Protein AF-A0A8H6X4S4-F1 (afdb_monomer_lite)

Foldseek 3Di:
DDDDDDDDPPPPAQAPDPLLVLLCLLVPDCVVDPQKDKDADPPADDPDDWFCQVAADPVPGGQFFFDPVDWAFADLQLVQPQQDCNSQSNLLNVLCCVVQNGDTDTHRPRYTHIDGSVLLNVLCVVLVQQSVLQNVDRHGNPDRDSSNHGHPSRNNSVVVVVSVVVVVVCCCVVCVPQCVVPVNDADPVNVVVVCVVVVHDPPPPDDPPPDPPPPCVPVCVCVVCVVVVHHHTDDPDPVLVPPRPSDDDSPSDDPVPDPDPDPDD

Structure (mmCIF, N/CA/C/O backbone):
data_AF-A0A8H6X4S4-F1
#
_entry.id   AF-A0A8H6X4S4-F1
#
loop_
_atom_site.group_PDB
_atom_site.id
_atom_site.type_symbol
_atom_site.label_atom_id
_atom_site.label_alt_id
_atom_site.label_comp_id
_atom_site.label_asym_id
_atom_site.label_entity_id
_atom_site.label_seq_id
_atom_site.pdbx_PDB_ins_code
_atom_site.Cartn_x
_atom_site.Cartn_y
_atom_site.Cartn_z
_atom_site.occupancy
_atom_site.B_iso_or_equiv
_atom_site.auth_seq_id
_atom_site.auth_comp_id
_atom_site.auth_asym_id
_atom_site.auth_atom_id
_atom_site.pdbx_PDB_model_num
ATOM 1 N N . MET A 1 1 ? 1.029 -42.474 -34.798 1.00 35.72 1 MET A N 1
ATOM 2 C CA . MET A 1 1 ? 0.433 -41.458 -33.904 1.00 35.72 1 MET A CA 1
ATOM 3 C C . MET A 1 1 ? 1.461 -41.081 -32.849 1.00 35.72 1 MET A C 1
ATOM 5 O O . MET A 1 1 ? 1.792 -41.920 -32.026 1.00 35.72 1 MET A O 1
ATOM 9 N N . ARG A 1 2 ? 2.028 -39.873 -32.919 1.00 27.31 2 ARG A N 1
ATOM 10 C CA . ARG A 1 2 ? 2.803 -39.266 -31.824 1.00 27.31 2 ARG A CA 1
ATOM 11 C C . ARG A 1 2 ? 1.944 -38.136 -31.252 1.00 27.31 2 ARG A C 1
ATOM 13 O O . ARG A 1 2 ? 1.386 -37.398 -32.064 1.00 27.31 2 ARG A O 1
ATOM 20 N N . PRO A 1 3 ? 1.797 -37.997 -29.928 1.00 39.97 3 PRO A N 1
ATOM 21 C CA . PRO A 1 3 ? 1.013 -36.909 -29.377 1.00 39.97 3 PRO A CA 1
ATOM 22 C C . PRO A 1 3 ? 1.807 -35.601 -29.477 1.00 39.97 3 PRO A C 1
ATOM 24 O O . PRO A 1 3 ? 2.971 -35.515 -29.089 1.00 39.97 3 PRO A O 1
ATOM 27 N N . THR A 1 4 ? 1.156 -34.595 -30.045 1.00 38.81 4 THR A N 1
ATOM 28 C CA . THR A 1 4 ? 1.588 -33.203 -30.136 1.00 38.81 4 THR A CA 1
ATOM 29 C C . THR A 1 4 ? 1.387 -32.516 -28.786 1.00 38.81 4 THR A C 1
ATOM 31 O O . THR A 1 4 ? 0.259 -32.196 -28.420 1.00 38.81 4 THR A O 1
ATOM 34 N N . GLY A 1 5 ? 2.467 -32.282 -28.041 1.00 37.12 5 GLY A N 1
ATOM 35 C CA . GLY A 1 5 ? 2.458 -31.353 -26.910 1.00 37.12 5 GLY A CA 1
ATOM 36 C C . GLY A 1 5 ? 2.635 -29.924 -27.417 1.00 37.12 5 GLY A C 1
ATOM 37 O O . GLY A 1 5 ? 3.732 -29.559 -27.834 1.00 37.12 5 GLY A O 1
ATOM 38 N N . SER A 1 6 ? 1.569 -29.119 -27.418 1.00 37.91 6 SER A N 1
ATOM 39 C CA . SER A 1 6 ? 1.646 -27.700 -27.774 1.00 37.91 6 SER A CA 1
ATOM 40 C C . SER A 1 6 ? 1.909 -26.831 -26.541 1.00 37.91 6 SER A C 1
ATOM 42 O O . SER A 1 6 ? 1.028 -26.629 -25.710 1.00 37.91 6 SER A O 1
ATOM 44 N N . GLY A 1 7 ? 3.125 -26.289 -26.475 1.00 40.88 7 GLY A N 1
ATOM 45 C CA . GLY A 1 7 ? 3.372 -24.878 -26.174 1.00 40.88 7 GLY A CA 1
ATOM 46 C C . GLY A 1 7 ? 2.978 -24.344 -24.797 1.00 40.88 7 GLY A C 1
ATOM 47 O O . GLY A 1 7 ? 2.089 -23.506 -24.701 1.00 40.88 7 GLY A O 1
ATOM 48 N N . ARG A 1 8 ? 3.742 -24.684 -23.754 1.00 38.00 8 ARG A N 1
ATOM 49 C CA . ARG A 1 8 ? 4.071 -23.674 -22.734 1.00 38.00 8 ARG A CA 1
ATOM 50 C C . ARG A 1 8 ? 5.304 -22.927 -23.235 1.00 38.00 8 ARG A C 1
ATOM 52 O O . ARG A 1 8 ? 6.330 -23.556 -23.477 1.00 38.00 8 ARG A O 1
ATOM 59 N N . SER A 1 9 ? 5.185 -21.619 -23.461 1.00 39.31 9 SER A N 1
ATOM 60 C CA . SER A 1 9 ? 6.312 -20.770 -23.856 1.00 39.31 9 SER A CA 1
ATOM 61 C C . SER A 1 9 ? 7.393 -20.840 -22.776 1.00 39.31 9 SER A C 1
ATOM 63 O O . SER A 1 9 ? 7.219 -20.321 -21.680 1.00 39.31 9 SER A O 1
ATOM 65 N N . SER A 1 10 ? 8.491 -21.529 -23.073 1.00 40.88 10 SER A N 1
ATOM 66 C CA . SER A 1 10 ? 9.674 -21.660 -22.221 1.00 40.88 10 SER A CA 1
ATOM 67 C C . SER A 1 10 ? 10.730 -20.607 -22.568 1.00 40.88 10 SER A C 1
ATOM 69 O O . SER A 1 10 ? 11.926 -20.898 -22.574 1.00 40.88 10 SER A O 1
ATOM 71 N N . GLN A 1 11 ? 10.312 -19.389 -22.920 1.00 42.97 11 GLN A N 1
ATOM 72 C CA . GLN A 1 11 ? 11.246 -18.274 -23.045 1.00 42.97 11 GLN A CA 1
ATOM 73 C C . GLN A 1 11 ? 11.520 -17.703 -21.654 1.00 42.97 11 GLN A C 1
ATOM 75 O O . GLN A 1 11 ? 10.809 -16.825 -21.176 1.00 42.97 11 GLN A O 1
ATOM 80 N N . VAL A 1 12 ? 12.569 -18.210 -21.005 1.00 45.22 12 VAL A N 1
ATOM 81 C CA . VAL A 1 12 ? 13.184 -17.521 -19.868 1.00 45.22 12 VAL A CA 1
ATOM 82 C C . VAL A 1 12 ? 13.957 -16.338 -20.447 1.00 45.22 12 VAL A C 1
ATOM 84 O O . VAL A 1 12 ? 15.060 -16.493 -20.971 1.00 45.22 12 VAL A O 1
ATOM 87 N N . LEU A 1 13 ? 13.336 -15.160 -20.443 1.00 54.38 13 LEU A N 1
ATOM 88 C CA . LEU A 1 13 ? 14.020 -13.919 -20.790 1.00 54.38 13 LEU A CA 1
ATOM 89 C C . LEU A 1 13 ? 15.037 -13.605 -19.687 1.00 54.38 13 LEU A C 1
ATOM 91 O O . LEU A 1 13 ? 14.733 -13.722 -18.504 1.00 54.38 13 LEU A O 1
ATOM 95 N N . ILE A 1 14 ? 16.249 -13.195 -20.066 1.00 57.06 14 ILE A N 1
ATOM 96 C CA . ILE A 1 14 ? 17.178 -12.588 -19.108 1.00 57.06 14 ILE A CA 1
ATOM 97 C C . ILE A 1 14 ? 16.553 -11.259 -18.681 1.00 57.06 14 ILE A C 1
ATOM 99 O O . ILE A 1 14 ? 16.451 -10.331 -19.489 1.00 57.06 14 ILE A O 1
ATOM 103 N N . VAL A 1 15 ? 16.118 -11.199 -17.427 1.00 60.16 15 VAL A N 1
ATOM 104 C CA . VAL A 1 15 ? 15.499 -10.030 -16.806 1.00 60.16 15 VAL A CA 1
ATOM 105 C C . VAL A 1 15 ? 16.570 -9.274 -16.023 1.00 60.16 15 VAL A C 1
ATOM 107 O O . VAL A 1 15 ?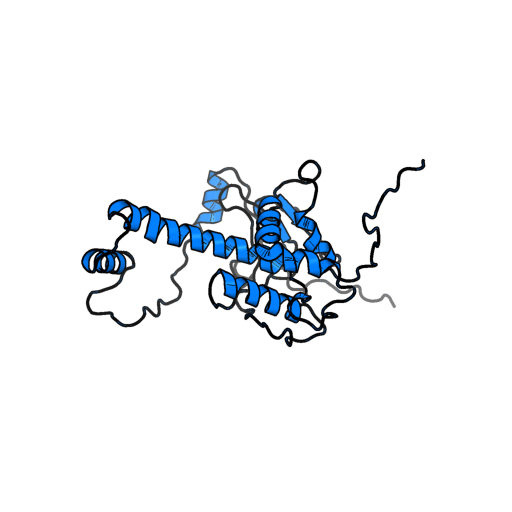 17.165 -9.822 -15.100 1.00 60.16 15 VAL A O 1
ATOM 110 N N . LEU A 1 16 ? 16.812 -8.011 -16.381 1.00 64.81 16 LEU A N 1
ATOM 111 C CA . LEU A 1 16 ? 17.738 -7.106 -15.677 1.00 64.81 16 LEU A CA 1
ATOM 112 C C . LEU A 1 16 ? 16.976 -6.034 -14.878 1.00 64.81 16 LEU A C 1
ATOM 114 O O . LEU A 1 16 ? 17.464 -4.927 -14.663 1.00 64.81 16 LEU A O 1
ATOM 118 N N . LEU A 1 17 ? 15.739 -6.345 -14.487 1.00 73.00 17 LEU A N 1
ATOM 119 C CA . LEU A 1 17 ? 14.793 -5.415 -13.889 1.00 73.00 17 LEU A CA 1
ATOM 120 C C . LEU A 1 17 ? 14.191 -6.001 -12.609 1.00 73.00 17 LEU A C 1
ATOM 122 O O . LEU A 1 17 ? 13.499 -7.016 -12.666 1.00 73.00 17 LEU A O 1
ATOM 126 N N . SER A 1 18 ? 14.380 -5.316 -11.477 1.00 82.38 18 SER A N 1
ATOM 127 C CA . SER A 1 18 ? 13.790 -5.738 -10.198 1.00 82.38 18 SER A CA 1
ATOM 128 C C . SER A 1 18 ? 12.263 -5.845 -10.273 1.00 82.38 18 SER A C 1
ATOM 130 O O . SER A 1 18 ? 11.725 -6.863 -9.864 1.00 82.38 18 SER A O 1
ATOM 132 N N . HIS A 1 19 ? 11.566 -4.899 -10.920 1.00 86.62 19 HIS A N 1
ATOM 133 C CA . HIS A 1 19 ? 10.100 -4.932 -11.085 1.00 86.62 19 HIS A CA 1
ATOM 134 C C . HIS A 1 19 ? 9.583 -6.224 -11.711 1.00 86.62 19 HIS A C 1
ATOM 136 O O . HIS A 1 19 ? 8.554 -6.747 -11.292 1.00 86.62 19 HIS A O 1
ATOM 142 N N . ALA A 1 20 ? 10.307 -6.763 -12.691 1.00 87.75 20 ALA A N 1
ATOM 143 C CA . ALA A 1 2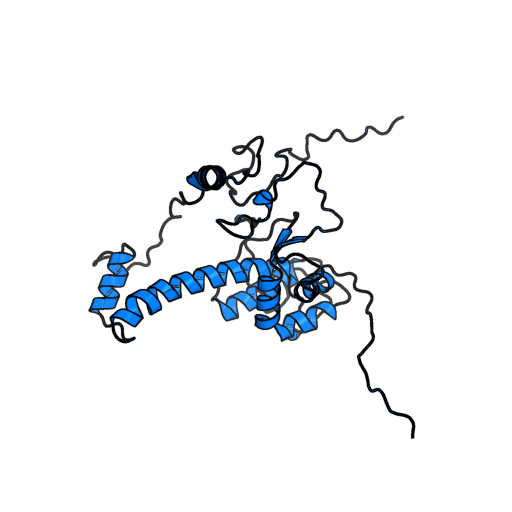0 ? 9.945 -8.008 -13.346 1.00 87.75 20 ALA A CA 1
ATOM 144 C C . ALA A 1 20 ? 10.086 -9.206 -12.394 1.00 87.75 20 ALA A C 1
ATOM 146 O O . ALA A 1 20 ? 9.182 -10.035 -12.357 1.00 87.75 20 ALA A O 1
ATOM 147 N N . VAL A 1 21 ? 11.128 -9.258 -11.557 1.00 89.25 21 VAL A N 1
ATOM 148 C CA . VAL A 1 21 ? 11.272 -10.286 -10.507 1.00 89.25 21 VAL A CA 1
ATOM 149 C C . VAL A 1 21 ? 10.228 -10.097 -9.402 1.00 89.25 21 VAL A C 1
ATOM 151 O O . VAL A 1 21 ? 9.517 -11.034 -9.049 1.00 89.25 21 VAL A O 1
ATOM 154 N N . GLU A 1 22 ? 10.083 -8.875 -8.894 1.00 91.62 22 GLU A N 1
ATOM 155 C CA . GLU A 1 22 ? 9.141 -8.523 -7.830 1.00 91.62 22 GLU A CA 1
ATOM 156 C C . GLU A 1 22 ? 7.691 -8.828 -8.232 1.00 91.62 22 GLU A C 1
ATOM 158 O O . GLU A 1 22 ? 6.921 -9.322 -7.412 1.00 91.62 22 GLU A O 1
ATOM 163 N N . SER A 1 23 ? 7.324 -8.615 -9.503 1.00 92.88 23 SER A N 1
ATOM 164 C CA . SER A 1 23 ? 5.985 -8.929 -10.031 1.00 92.88 23 SER A CA 1
ATOM 165 C C . SER A 1 23 ? 5.627 -10.415 -9.965 1.00 92.88 23 SER A C 1
ATOM 167 O O . SER A 1 23 ? 4.451 -10.757 -10.078 1.00 92.88 23 SER A O 1
ATOM 169 N N . GLN A 1 24 ? 6.618 -11.295 -9.776 1.00 92.81 24 GLN A N 1
ATOM 170 C CA . GLN A 1 24 ? 6.421 -12.739 -9.635 1.00 92.81 24 GLN A CA 1
ATOM 171 C C . GLN A 1 24 ? 6.310 -13.199 -8.179 1.00 92.81 24 GLN A C 1
ATOM 173 O O . GLN A 1 24 ? 5.887 -14.328 -7.943 1.00 92.81 24 GLN A O 1
ATOM 178 N N . LEU A 1 25 ? 6.607 -12.336 -7.199 1.00 93.38 25 LEU A N 1
ATOM 179 C CA . LEU A 1 25 ? 6.407 -12.643 -5.778 1.00 93.38 25 LEU A CA 1
ATOM 180 C C . LEU A 1 25 ? 4.977 -13.118 -5.435 1.00 93.38 25 LEU A C 1
ATOM 182 O O . LEU A 1 25 ? 4.865 -14.068 -4.665 1.00 93.38 25 LEU A O 1
ATOM 186 N N . PRO A 1 26 ? 3.885 -12.567 -6.016 1.00 94.00 26 PRO A N 1
ATOM 187 C CA . PRO A 1 26 ? 2.523 -13.060 -5.772 1.00 94.00 26 PRO A CA 1
ATOM 188 C C . PRO A 1 26 ? 2.254 -14.504 -6.236 1.00 94.00 26 PRO A C 1
ATOM 190 O O . PRO A 1 26 ? 1.178 -15.036 -5.962 1.00 94.00 26 PRO A O 1
ATOM 193 N N . HIS A 1 27 ? 3.173 -15.104 -7.000 1.00 92.75 27 HIS A N 1
ATOM 194 C CA . HIS A 1 27 ? 3.070 -16.467 -7.531 1.00 92.75 27 HIS A CA 1
ATOM 195 C C . HIS A 1 27 ? 3.931 -17.474 -6.759 1.00 92.75 27 HIS A C 1
ATOM 197 O O . HIS A 1 27 ? 4.012 -18.633 -7.166 1.00 92.75 27 HIS A O 1
ATOM 203 N N . LEU A 1 28 ? 4.605 -17.041 -5.687 1.00 92.88 28 LEU A N 1
ATOM 204 C CA . LEU A 1 28 ? 5.348 -17.951 -4.824 1.00 92.88 28 LEU A CA 1
ATOM 205 C C . LEU A 1 28 ? 4.398 -18.975 -4.200 1.00 92.88 28 LEU A C 1
ATOM 207 O O . LEU A 1 28 ? 3.275 -18.650 -3.821 1.00 92.88 28 LEU A O 1
ATOM 211 N N . ASP A 1 29 ? 4.871 -20.216 -4.118 1.00 92.56 29 ASP A N 1
ATOM 212 C CA . ASP A 1 29 ? 4.102 -21.322 -3.566 1.00 92.56 29 ASP A CA 1
ATOM 213 C C . ASP A 1 29 ? 3.859 -21.092 -2.061 1.00 92.56 29 ASP A C 1
ATOM 215 O O . ASP A 1 29 ? 4.836 -21.015 -1.302 1.00 92.56 29 ASP A O 1
ATOM 219 N N . PRO A 1 30 ? 2.594 -20.982 -1.609 1.00 88.94 30 PRO A N 1
ATOM 220 C CA . PRO A 1 30 ? 2.277 -20.783 -0.197 1.00 88.94 30 PRO A CA 1
ATOM 221 C C . PRO A 1 30 ? 2.676 -21.979 0.682 1.00 88.94 30 PRO A C 1
ATOM 223 O O . PRO A 1 30 ? 2.798 -21.824 1.894 1.00 88.94 30 PRO A O 1
ATOM 226 N N . GLU A 1 31 ? 2.921 -23.166 0.112 1.00 92.06 31 GLU A N 1
ATOM 227 C CA . GLU A 1 31 ? 3.473 -24.304 0.864 1.00 92.06 31 GLU A CA 1
ATOM 228 C C . GLU A 1 31 ? 4.981 -24.149 1.134 1.00 92.06 31 GLU A C 1
ATOM 230 O O . GLU A 1 31 ? 5.518 -24.760 2.060 1.00 92.06 31 GLU A O 1
ATOM 235 N N . MET A 1 32 ? 5.675 -23.319 0.348 1.00 91.94 32 MET A N 1
ATOM 236 C CA . MET A 1 32 ? 7.123 -23.105 0.438 1.00 91.94 32 MET A CA 1
ATOM 237 C C . MET A 1 32 ? 7.492 -21.817 1.181 1.00 91.94 32 MET A C 1
ATOM 239 O O . MET A 1 32 ? 8.586 -21.716 1.741 1.00 91.94 32 MET A O 1
ATOM 243 N N . VAL A 1 33 ? 6.605 -20.822 1.172 1.00 92.56 33 VAL A N 1
ATOM 244 C CA . VAL A 1 33 ? 6.879 -19.481 1.689 1.00 92.56 33 VAL A CA 1
ATOM 245 C C . VAL A 1 33 ? 5.772 -19.043 2.645 1.00 92.56 33 VAL A C 1
ATOM 247 O O . VAL A 1 33 ? 4.593 -19.206 2.366 1.00 92.56 33 VAL A O 1
ATOM 250 N N . SER A 1 34 ? 6.165 -18.455 3.777 1.00 93.12 34 SER A N 1
ATOM 251 C CA . SER A 1 34 ? 5.241 -17.864 4.756 1.00 93.12 34 SER A CA 1
ATOM 252 C C . SER A 1 34 ? 4.363 -16.773 4.131 1.00 93.12 34 SER A C 1
ATOM 254 O O . SER A 1 34 ? 4.847 -15.979 3.327 1.00 93.12 34 SER A O 1
ATOM 256 N N . ASP A 1 35 ? 3.113 -16.650 4.592 1.00 93.50 35 ASP A N 1
ATOM 257 C CA . ASP A 1 35 ? 2.187 -15.583 4.180 1.00 93.50 35 ASP A CA 1
ATOM 258 C C . ASP A 1 35 ? 2.775 -14.181 4.348 1.00 93.50 35 ASP A C 1
ATOM 260 O O . ASP A 1 35 ? 2.502 -13.290 3.550 1.00 93.50 35 ASP A O 1
ATOM 264 N N . ASN A 1 36 ? 3.574 -13.973 5.395 1.00 93.56 36 ASN A N 1
ATOM 265 C CA . ASN A 1 36 ? 4.306 -12.734 5.620 1.00 93.56 36 ASN A CA 1
ATOM 266 C C . ASN A 1 36 ? 5.779 -12.957 5.297 1.00 93.56 36 ASN A C 1
ATOM 268 O O . ASN A 1 36 ? 6.416 -13.834 5.890 1.00 93.56 36 ASN A O 1
ATOM 272 N N . ILE A 1 37 ? 6.315 -12.144 4.392 1.00 93.25 37 ILE A N 1
ATOM 273 C CA . ILE A 1 37 ? 7.696 -12.237 3.924 1.00 93.25 37 ILE A CA 1
ATOM 274 C C . ILE A 1 37 ? 8.444 -10.932 4.159 1.00 93.25 37 ILE A C 1
ATOM 276 O O . ILE A 1 37 ? 7.858 -9.846 4.205 1.00 93.25 37 ILE A O 1
ATOM 280 N N . VAL A 1 38 ? 9.765 -11.052 4.258 1.00 92.00 38 VAL A N 1
ATOM 281 C CA . VAL A 1 38 ? 10.676 -9.913 4.199 1.00 92.00 38 VAL A CA 1
ATOM 282 C C . VAL A 1 38 ? 11.463 -10.016 2.901 1.00 92.00 38 VAL A C 1
ATOM 284 O O . VAL A 1 38 ? 12.219 -10.966 2.711 1.00 92.00 38 VAL A O 1
ATOM 287 N N . ALA A 1 39 ? 11.261 -9.058 2.001 1.00 89.62 39 ALA A N 1
ATOM 288 C CA . ALA A 1 39 ? 11.981 -8.973 0.737 1.00 89.62 39 ALA A CA 1
ATOM 289 C C . ALA A 1 39 ? 13.102 -7.934 0.842 1.00 89.62 39 ALA A C 1
ATOM 291 O O . ALA A 1 39 ? 12.882 -6.819 1.328 1.00 89.62 39 ALA A O 1
ATOM 292 N N . LEU A 1 40 ? 14.296 -8.322 0.394 1.00 89.50 40 LEU A N 1
ATOM 293 C CA . LEU A 1 40 ? 15.482 -7.479 0.368 1.00 89.50 40 LEU A CA 1
ATOM 294 C C . LEU A 1 40 ? 16.032 -7.396 -1.054 1.00 89.50 40 LEU A C 1
ATOM 296 O O . LEU A 1 40 ? 16.109 -8.411 -1.745 1.00 89.50 40 LEU A O 1
ATOM 300 N N . ASN A 1 41 ? 16.435 -6.194 -1.452 1.00 85.12 41 ASN A N 1
ATOM 301 C CA . ASN A 1 41 ? 17.242 -5.982 -2.652 1.00 85.12 41 ASN A CA 1
ATOM 302 C C . ASN A 1 41 ? 18.729 -6.270 -2.369 1.00 85.12 41 ASN A C 1
ATOM 304 O O . ASN A 1 41 ? 19.130 -6.479 -1.224 1.00 85.12 41 ASN A O 1
ATOM 308 N N . ASP A 1 42 ? 19.549 -6.289 -3.418 1.00 82.69 42 ASP A N 1
ATOM 309 C CA . ASP A 1 42 ? 20.981 -6.618 -3.386 1.00 82.69 42 ASP A CA 1
ATOM 310 C C . ASP A 1 42 ? 21.841 -5.636 -2.572 1.00 82.69 42 ASP A C 1
ATOM 312 O O . ASP A 1 42 ? 22.920 -5.997 -2.103 1.00 82.69 42 ASP A O 1
ATOM 316 N N . ASP A 1 43 ? 21.348 -4.417 -2.361 1.00 82.31 43 ASP A N 1
ATOM 317 C CA . ASP A 1 43 ? 21.982 -3.364 -1.568 1.00 82.31 43 ASP A CA 1
ATOM 318 C C . ASP A 1 43 ? 21.442 -3.258 -0.129 1.00 82.31 43 ASP A C 1
ATOM 320 O O . ASP A 1 43 ? 21.770 -2.315 0.598 1.00 82.31 43 ASP A O 1
ATOM 324 N N . GLN A 1 44 ? 20.622 -4.220 0.308 1.00 84.00 44 GLN A N 1
ATOM 325 C CA . GLN A 1 44 ? 19.968 -4.203 1.615 1.00 84.00 44 GLN A CA 1
ATOM 326 C C . GLN A 1 44 ? 20.528 -5.279 2.543 1.00 84.00 44 GLN A C 1
ATOM 328 O O . GLN A 1 44 ? 20.569 -6.463 2.220 1.00 84.00 44 GLN A O 1
ATOM 333 N N . PHE A 1 45 ? 20.896 -4.864 3.757 1.00 80.69 45 PHE A N 1
ATOM 334 C CA . PHE A 1 45 ? 21.511 -5.736 4.754 1.00 80.69 45 PHE A CA 1
ATOM 335 C C . PHE A 1 45 ? 20.798 -5.614 6.102 1.00 80.69 45 PHE A C 1
ATOM 337 O O . PHE A 1 45 ? 20.463 -4.518 6.550 1.00 80.69 45 PHE A O 1
ATOM 344 N N . MET A 1 46 ? 20.608 -6.746 6.780 1.00 80.94 46 MET A N 1
ATOM 345 C CA . MET A 1 46 ? 20.169 -6.789 8.177 1.00 80.94 46 MET A CA 1
ATOM 346 C C . MET A 1 46 ? 21.395 -6.973 9.066 1.00 80.94 46 MET A C 1
ATOM 348 O O . MET A 1 46 ? 21.912 -8.078 9.199 1.00 80.94 46 MET A O 1
ATOM 352 N N . LEU A 1 47 ? 21.886 -5.876 9.641 1.00 79.12 47 LEU A N 1
ATOM 353 C CA . LEU A 1 47 ? 23.106 -5.883 10.459 1.00 79.12 47 LEU A CA 1
ATOM 354 C C . LEU A 1 47 ? 22.833 -6.049 11.958 1.00 79.12 47 LEU A C 1
ATOM 356 O O . LEU A 1 47 ? 23.749 -6.336 12.724 1.00 79.12 47 LEU A O 1
ATOM 360 N N . LEU A 1 48 ? 21.583 -5.854 12.380 1.00 77.00 48 LEU A N 1
ATOM 361 C CA . LEU A 1 48 ? 21.167 -5.883 13.777 1.00 77.00 48 LEU A CA 1
ATOM 362 C C . LEU A 1 48 ? 20.069 -6.927 13.995 1.00 77.00 48 LEU A C 1
ATOM 364 O O . LEU A 1 48 ? 19.286 -7.190 13.077 1.00 77.00 48 LEU A O 1
ATOM 368 N N . PRO A 1 49 ? 19.979 -7.509 15.205 1.00 78.44 49 PRO A N 1
ATOM 369 C CA . PRO A 1 49 ? 18.868 -8.378 15.557 1.00 78.44 49 PRO A CA 1
ATOM 370 C C . PRO A 1 49 ? 17.566 -7.570 15.551 1.00 78.44 49 PRO A C 1
ATOM 372 O O . PRO A 1 49 ? 17.379 -6.656 16.354 1.00 78.44 49 PRO A O 1
ATOM 375 N N . LEU A 1 50 ? 16.666 -7.913 14.633 1.00 82.25 50 LEU A N 1
ATOM 376 C CA . LEU A 1 50 ? 15.358 -7.283 14.486 1.00 82.25 50 LEU A CA 1
ATOM 377 C C . LEU A 1 50 ? 14.261 -8.235 14.974 1.00 82.25 50 LEU A C 1
ATOM 379 O O . LEU A 1 50 ? 14.234 -9.388 14.536 1.00 82.25 50 LEU A O 1
ATOM 383 N N . PRO A 1 51 ? 13.333 -7.791 15.844 1.00 86.31 51 PRO A N 1
ATOM 384 C CA . PRO A 1 51 ? 12.176 -8.605 16.191 1.00 86.31 51 PRO A CA 1
ATOM 385 C C . PRO A 1 51 ? 11.226 -8.721 14.984 1.00 86.31 51 PRO A C 1
ATOM 387 O O . PRO A 1 51 ? 11.147 -7.786 14.182 1.00 86.31 51 PRO A O 1
ATOM 390 N N . PRO A 1 52 ? 10.429 -9.801 14.861 1.00 87.00 52 PRO A N 1
ATOM 391 C CA . PRO A 1 52 ? 9.438 -9.936 13.786 1.00 87.00 52 PRO A CA 1
ATOM 392 C C . PRO A 1 52 ? 8.452 -8.760 13.695 1.00 87.00 52 PRO A C 1
ATOM 394 O O . PRO A 1 52 ? 8.043 -8.379 12.599 1.00 87.00 52 PRO A O 1
ATOM 397 N N . SER A 1 53 ? 8.141 -8.128 14.833 1.00 86.56 53 SER A N 1
ATOM 398 C CA . SER A 1 53 ? 7.307 -6.920 14.942 1.00 86.56 53 SER A CA 1
ATOM 399 C C . SER A 1 53 ? 7.841 -5.712 14.170 1.00 86.56 53 SER A C 1
ATOM 401 O O . SER A 1 53 ? 7.073 -4.805 13.861 1.00 86.56 53 SER A O 1
ATOM 403 N N . ALA A 1 54 ? 9.130 -5.702 13.812 1.00 84.12 54 ALA A N 1
ATOM 404 C CA . ALA A 1 54 ? 9.703 -4.696 12.925 1.00 84.12 54 ALA A CA 1
ATOM 405 C C . ALA A 1 54 ? 9.163 -4.811 11.488 1.00 84.12 54 ALA A C 1
ATOM 407 O O . ALA A 1 54 ? 9.279 -3.863 10.713 1.00 84.12 54 ALA A O 1
ATOM 408 N N . PHE A 1 55 ? 8.584 -5.950 11.110 1.00 87.38 55 PHE A N 1
ATOM 409 C CA . PHE A 1 55 ? 8.077 -6.207 9.762 1.00 87.38 55 PHE A CA 1
ATOM 410 C C . PHE A 1 55 ? 6.579 -6.501 9.761 1.00 87.38 55 PHE A C 1
ATOM 412 O O . PHE A 1 55 ? 5.852 -5.988 8.915 1.00 87.38 55 PHE A O 1
ATOM 419 N N . HIS A 1 56 ? 6.098 -7.287 10.719 1.00 89.62 56 HIS A N 1
ATOM 420 C CA . HIS A 1 56 ? 4.694 -7.654 10.814 1.00 89.62 56 HIS A CA 1
ATOM 421 C C . HIS A 1 56 ? 4.266 -7.808 12.270 1.00 89.62 56 HIS A C 1
ATOM 423 O O . HIS A 1 56 ? 4.967 -8.402 13.088 1.00 89.62 56 HIS A O 1
ATOM 429 N N . THR A 1 57 ? 3.071 -7.323 12.589 1.00 87.25 57 THR A N 1
ATOM 430 C CA . THR A 1 57 ? 2.485 -7.412 13.926 1.00 87.25 57 THR A CA 1
ATOM 431 C C . THR A 1 57 ? 1.103 -8.045 13.832 1.00 87.25 57 THR A C 1
ATOM 433 O O . THR A 1 57 ? 0.331 -7.726 12.934 1.00 87.25 57 THR A O 1
ATOM 436 N N . THR A 1 58 ? 0.744 -8.914 14.774 1.00 85.56 58 THR A N 1
ATOM 437 C CA . THR A 1 58 ? -0.603 -9.510 14.796 1.00 85.56 58 THR A CA 1
ATOM 438 C C . THR A 1 58 ? -1.694 -8.466 15.057 1.00 85.56 58 THR A C 1
ATOM 440 O O . THR A 1 58 ? -2.823 -8.634 14.616 1.00 85.56 58 THR A O 1
ATOM 443 N N . LEU A 1 59 ? -1.357 -7.372 15.753 1.00 85.50 59 LEU A N 1
ATOM 444 C CA . LEU A 1 59 ? -2.304 -6.307 16.097 1.00 85.50 59 LEU A CA 1
ATOM 445 C C . LEU A 1 59 ? -2.586 -5.340 14.939 1.00 85.50 59 LEU A C 1
ATOM 447 O O . LEU A 1 59 ? -3.712 -4.867 14.807 1.00 85.50 59 LEU A O 1
ATOM 451 N N . TYR A 1 60 ? -1.574 -5.024 14.125 1.00 84.81 60 TYR A N 1
ATOM 452 C CA . TYR A 1 60 ? -1.653 -3.955 13.119 1.00 84.81 60 TYR A CA 1
ATOM 453 C C . TYR A 1 60 ? -1.330 -4.417 11.691 1.00 84.81 60 TYR A C 1
ATOM 455 O O . TYR A 1 60 ? -1.489 -3.646 10.748 1.00 84.81 60 TYR A O 1
ATOM 463 N N . GLY A 1 61 ? -0.897 -5.664 11.513 1.00 88.62 61 GLY A N 1
ATOM 464 C CA . GLY A 1 61 ? -0.493 -6.221 10.227 1.00 88.62 61 GLY A CA 1
ATOM 465 C C . GLY A 1 61 ? 0.917 -5.800 9.810 1.00 88.62 61 GLY A C 1
ATOM 466 O O . GLY A 1 61 ? 1.821 -5.661 10.641 1.00 88.62 61 GLY A O 1
ATOM 467 N N . GLN A 1 62 ? 1.102 -5.633 8.500 1.00 90.00 62 GLN A N 1
ATOM 468 C CA . GLN A 1 62 ? 2.374 -5.274 7.869 1.00 90.00 62 GLN A CA 1
ATOM 469 C C . GLN A 1 62 ? 2.847 -3.872 8.275 1.00 90.00 62 GLN A C 1
ATOM 471 O O . GLN A 1 62 ? 2.071 -2.916 8.298 1.00 90.00 62 GLN A O 1
ATOM 476 N N . VAL A 1 63 ? 4.149 -3.736 8.520 1.00 87.00 63 VAL A N 1
ATOM 477 C CA . VAL A 1 63 ? 4.793 -2.449 8.789 1.00 87.00 63 VAL A CA 1
ATOM 478 C C . VAL A 1 63 ? 5.221 -1.813 7.471 1.00 87.00 63 VAL A C 1
ATOM 480 O O . VAL A 1 63 ? 6.174 -2.252 6.824 1.00 87.00 63 VAL A O 1
ATOM 483 N N . PHE A 1 64 ? 4.532 -0.743 7.084 1.00 88.06 64 PHE A N 1
ATOM 484 C CA . PHE A 1 64 ? 4.916 0.065 5.929 1.00 88.06 64 PHE A CA 1
ATOM 485 C C . PHE A 1 64 ? 6.010 1.061 6.303 1.00 88.06 64 PHE A C 1
ATOM 487 O O . PHE A 1 64 ? 6.039 1.559 7.424 1.00 88.06 64 PHE A O 1
ATOM 494 N N . ARG A 1 65 ? 6.896 1.356 5.346 1.00 84.75 65 ARG A N 1
ATOM 495 C CA . ARG A 1 65 ? 7.985 2.337 5.466 1.00 84.75 65 ARG A CA 1
ATOM 496 C C . ARG A 1 65 ? 7.920 3.298 4.296 1.00 84.75 65 ARG A C 1
ATOM 498 O O . ARG A 1 65 ? 8.290 2.942 3.173 1.00 84.75 65 ARG A O 1
ATOM 505 N N . VAL A 1 66 ? 7.368 4.480 4.541 1.00 84.56 66 VAL A N 1
ATOM 506 C CA . VAL A 1 66 ? 7.059 5.44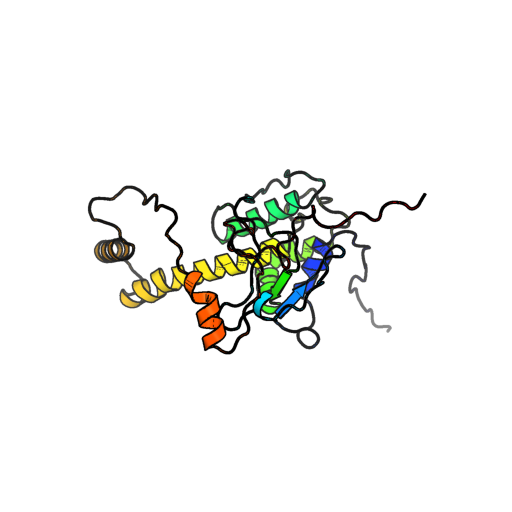5 3.483 1.00 84.56 66 VAL A CA 1
ATOM 507 C C . VAL A 1 66 ? 7.603 6.820 3.833 1.00 84.56 66 VAL A C 1
ATOM 509 O O . VAL A 1 66 ? 7.675 7.194 4.999 1.00 84.56 66 VAL A O 1
ATOM 512 N N . ASP A 1 67 ? 7.954 7.583 2.809 1.00 83.69 67 ASP A N 1
ATOM 513 C CA . ASP A 1 67 ? 8.397 8.963 2.932 1.00 83.69 67 ASP A CA 1
ATOM 514 C C . ASP A 1 67 ? 7.212 9.8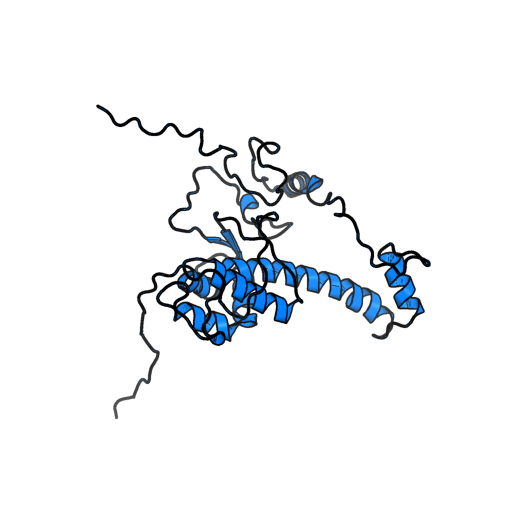99 2.637 1.00 83.69 67 ASP A C 1
ATOM 516 O O . ASP A 1 67 ? 6.790 10.018 1.482 1.00 83.69 67 ASP A O 1
ATOM 520 N N . PRO A 1 68 ? 6.628 10.563 3.650 1.00 78.50 68 PRO A N 1
ATOM 521 C CA . PRO A 1 68 ? 5.517 11.482 3.434 1.00 78.50 68 PRO A CA 1
ATOM 522 C C . PRO A 1 68 ? 5.958 12.837 2.856 1.00 78.50 68 PRO A C 1
ATOM 524 O O . PRO A 1 68 ? 5.093 13.606 2.432 1.00 78.50 68 PRO A O 1
ATOM 527 N N . GLY A 1 69 ? 7.260 13.147 2.844 1.00 80.62 69 GLY A N 1
ATOM 528 C CA . GLY A 1 69 ? 7.823 14.322 2.177 1.00 80.62 69 GLY A CA 1
ATOM 529 C C . GLY A 1 69 ? 7.949 14.135 0.663 1.00 80.62 69 GLY A C 1
ATOM 530 O O . GLY A 1 69 ? 7.860 15.110 -0.085 1.00 80.62 69 GLY A O 1
ATOM 531 N N . LEU A 1 70 ? 8.071 12.886 0.202 1.00 85.50 70 LEU A N 1
ATOM 532 C CA . LEU A 1 70 ? 8.189 12.535 -1.211 1.00 85.50 70 LEU A CA 1
ATOM 533 C C . LEU A 1 70 ? 6.901 11.891 -1.738 1.00 85.50 70 LEU A C 1
ATOM 535 O O . LEU A 1 70 ? 6.624 10.713 -1.527 1.00 85.50 70 LEU A O 1
ATOM 539 N N . LEU A 1 71 ? 6.092 12.678 -2.448 1.00 91.50 71 LEU A N 1
ATOM 540 C CA . LEU A 1 71 ? 4.775 12.254 -2.923 1.00 91.50 71 LEU A CA 1
ATOM 541 C C . LEU A 1 71 ? 4.773 11.914 -4.419 1.00 91.50 71 LEU A C 1
ATOM 543 O O . LEU A 1 71 ? 5.038 12.769 -5.262 1.00 91.50 71 LEU A O 1
ATOM 547 N N . VAL A 1 72 ? 4.351 10.695 -4.744 1.00 93.25 72 VAL A N 1
ATOM 548 C CA . VAL A 1 72 ? 4.176 10.184 -6.108 1.00 93.25 72 VAL A CA 1
ATOM 549 C C . VAL A 1 72 ? 2.763 10.502 -6.605 1.00 93.25 72 VAL A C 1
ATOM 551 O O . VAL A 1 72 ? 1.771 10.143 -5.966 1.00 93.25 72 VAL A O 1
ATOM 554 N N . GLY A 1 73 ? 2.660 11.194 -7.741 1.00 93.88 73 GLY A N 1
ATOM 555 C CA . GLY A 1 73 ? 1.401 11.413 -8.460 1.00 93.88 73 GLY A CA 1
ATOM 556 C C . GLY A 1 73 ? 1.197 10.387 -9.573 1.00 93.88 73 GLY A C 1
ATOM 557 O O . GLY A 1 73 ? 2.164 9.816 -10.061 1.00 93.88 73 GLY A O 1
ATOM 558 N N . GLY A 1 74 ? -0.055 10.167 -9.981 1.00 94.00 74 GLY A N 1
ATOM 559 C CA . GLY A 1 74 ? -0.348 9.317 -11.135 1.00 94.00 74 GLY A CA 1
ATOM 560 C C . GLY A 1 74 ? 0.110 9.963 -12.442 1.00 94.00 74 GLY A C 1
ATOM 561 O O . GLY A 1 74 ? -0.221 11.122 -12.689 1.00 94.00 74 GLY A O 1
ATOM 562 N N . ASP A 1 75 ? 0.833 9.208 -13.264 1.00 91.50 75 ASP A N 1
ATOM 563 C CA . ASP A 1 75 ? 1.289 9.600 -14.599 1.00 91.50 75 ASP A CA 1
ATOM 564 C C . ASP A 1 75 ? 0.853 8.547 -15.637 1.00 91.50 75 ASP A C 1
ATOM 566 O O . ASP A 1 75 ? 1.538 7.536 -15.806 1.00 91.50 75 ASP A O 1
ATOM 570 N N . PRO A 1 76 ? -0.263 8.769 -16.358 1.00 89.88 76 PRO A N 1
ATOM 571 C CA . PRO A 1 76 ? -0.696 7.865 -17.422 1.00 89.88 76 PRO A CA 1
ATOM 572 C C . PRO A 1 76 ? 0.203 7.922 -18.664 1.00 89.88 76 PRO A C 1
ATOM 574 O O . PRO A 1 76 ? 0.132 7.047 -19.523 1.00 89.88 76 PRO A O 1
ATOM 577 N N . SER A 1 77 ? 1.025 8.966 -18.803 1.00 84.56 77 SER A N 1
ATOM 578 C CA . SER A 1 77 ? 1.844 9.167 -19.997 1.00 84.56 77 SER A CA 1
ATOM 579 C C . SER A 1 77 ? 3.131 8.344 -19.979 1.00 84.56 77 SER A C 1
ATOM 581 O O . SER A 1 77 ? 3.728 8.142 -21.037 1.00 84.56 77 SER A O 1
ATOM 583 N N . GLY A 1 78 ? 3.555 7.865 -18.803 1.00 73.50 78 GLY A N 1
ATOM 584 C CA . GLY A 1 78 ? 4.830 7.168 -18.618 1.00 73.50 78 GLY A CA 1
ATOM 585 C C . GLY A 1 78 ? 6.038 8.042 -18.968 1.00 73.50 78 GLY A C 1
ATOM 586 O O . GLY A 1 78 ? 7.081 7.526 -19.368 1.00 73.50 78 GLY A O 1
ATOM 587 N N . ARG A 1 79 ? 5.896 9.370 -18.871 1.00 73.06 79 ARG A N 1
ATOM 588 C CA . ARG A 1 79 ? 6.940 10.344 -19.235 1.00 73.06 79 ARG A CA 1
ATOM 589 C C . ARG A 1 79 ? 7.761 10.811 -18.042 1.00 73.06 79 ARG A C 1
ATOM 591 O O . ARG A 1 79 ? 8.732 11.538 -18.255 1.00 73.06 79 ARG A O 1
ATOM 598 N N . ALA A 1 80 ? 7.403 10.407 -16.822 1.00 73.44 80 ALA A N 1
ATOM 599 C CA . ALA A 1 80 ? 8.299 10.507 -15.676 1.00 73.44 80 ALA A CA 1
ATOM 600 C C . ALA A 1 80 ? 9.683 9.936 -16.036 1.00 73.44 80 ALA A C 1
ATOM 602 O O . ALA A 1 80 ? 9.778 9.034 -16.880 1.00 73.44 80 ALA A O 1
ATOM 603 N N . ASP A 1 81 ? 10.739 10.532 -15.469 1.00 64.88 81 ASP A N 1
ATOM 604 C CA . ASP A 1 81 ? 12.102 10.367 -15.971 1.00 64.88 81 ASP A CA 1
ATOM 605 C C . ASP A 1 81 ? 12.451 8.894 -16.260 1.00 64.88 81 ASP A C 1
ATOM 607 O O . ASP A 1 81 ? 12.200 7.960 -15.498 1.00 64.88 81 ASP A O 1
ATOM 611 N N . GLY A 1 82 ? 12.895 8.667 -17.497 1.00 55.28 82 GLY A N 1
ATOM 612 C CA . GLY A 1 82 ? 12.869 7.339 -18.111 1.00 55.28 82 GLY A CA 1
ATOM 613 C C . GLY A 1 82 ? 14.027 6.426 -17.726 1.00 55.28 82 GLY A C 1
ATOM 614 O O . GLY A 1 82 ? 14.084 5.312 -18.230 1.00 55.28 82 GLY A O 1
ATOM 615 N N . GLY A 1 83 ? 14.962 6.894 -16.896 1.00 59.25 83 GLY A N 1
ATOM 616 C CA . GLY A 1 83 ? 16.149 6.126 -16.513 1.00 59.25 83 GLY A CA 1
ATOM 617 C C . GLY A 1 83 ? 15.986 5.315 -15.227 1.00 59.25 83 GLY A C 1
ATOM 618 O O . GLY A 1 83 ? 16.841 4.486 -14.929 1.00 59.25 83 GLY A O 1
ATOM 619 N N . GLY A 1 84 ? 14.922 5.559 -14.453 1.00 73.56 84 GLY A N 1
ATOM 620 C CA . GLY A 1 84 ? 14.800 5.065 -13.084 1.00 73.56 84 GLY A CA 1
ATOM 621 C C . GLY A 1 84 ? 13.424 4.512 -12.726 1.00 73.56 84 GLY A C 1
ATOM 622 O O . GLY A 1 84 ? 12.620 4.127 -13.570 1.00 73.56 84 GLY A O 1
ATOM 623 N N . GLU A 1 85 ? 13.166 4.418 -11.423 1.00 83.19 85 GLU A N 1
ATOM 624 C CA . GLU A 1 85 ? 11.922 3.887 -10.845 1.00 83.19 85 GLU A CA 1
ATOM 625 C C . GLU A 1 85 ? 10.690 4.768 -11.110 1.00 83.19 85 GLU A C 1
ATOM 627 O O . GLU A 1 85 ? 9.560 4.275 -11.119 1.00 83.19 85 GLU A O 1
ATOM 632 N N . TRP A 1 86 ? 10.895 6.062 -11.363 1.00 87.69 86 TRP A N 1
ATOM 633 C CA . TRP A 1 86 ? 9.838 7.073 -11.410 1.00 87.69 86 TRP A CA 1
ATOM 634 C C . TRP A 1 86 ? 8.750 6.805 -12.440 1.00 87.69 86 TRP A C 1
ATOM 636 O O . TRP A 1 86 ? 7.576 7.033 -12.143 1.00 87.69 86 TRP A O 1
ATOM 646 N N . ARG A 1 87 ? 9.103 6.253 -13.606 1.00 88.50 87 ARG A N 1
ATOM 647 C CA . ARG A 1 87 ? 8.109 5.843 -14.606 1.00 88.50 87 ARG A CA 1
ATOM 648 C C . ARG A 1 87 ? 7.127 4.814 -14.049 1.00 88.50 87 ARG A C 1
ATOM 650 O O . ARG A 1 87 ? 5.920 5.037 -14.099 1.00 88.50 87 ARG A O 1
ATOM 657 N N . SER A 1 88 ? 7.643 3.725 -13.481 1.00 90.56 88 SER A N 1
ATOM 658 C CA . SER A 1 88 ? 6.821 2.657 -12.894 1.00 90.56 88 SER A CA 1
ATOM 659 C C . SER A 1 88 ? 5.994 3.142 -11.696 1.00 90.56 88 SER A C 1
ATOM 661 O O . SER A 1 88 ? 4.855 2.726 -11.517 1.00 90.56 88 SER A O 1
ATOM 663 N N . LEU A 1 89 ? 6.529 4.076 -10.901 1.00 92.88 89 LEU A N 1
ATOM 664 C CA . LEU A 1 89 ? 5.822 4.677 -9.767 1.00 92.88 89 LEU A CA 1
ATOM 665 C C . LEU A 1 89 ? 4.648 5.540 -10.222 1.00 92.88 89 LEU A C 1
ATOM 667 O O . LEU A 1 89 ? 3.543 5.400 -9.698 1.00 92.88 89 LEU A O 1
ATOM 671 N N . GLY A 1 90 ? 4.880 6.414 -11.203 1.00 93.31 90 GLY A N 1
ATOM 672 C CA . GLY A 1 90 ? 3.840 7.257 -11.782 1.00 93.31 90 GLY A CA 1
ATOM 673 C C . GLY A 1 90 ? 2.734 6.422 -12.420 1.00 93.31 90 GLY A C 1
ATOM 674 O O . GLY A 1 90 ? 1.551 6.671 -12.170 1.00 93.31 90 GLY A O 1
ATOM 675 N N . TRP A 1 91 ? 3.110 5.378 -13.159 1.00 93.69 91 TRP A N 1
ATOM 676 C CA . TRP A 1 91 ? 2.157 4.449 -13.755 1.00 93.69 91 TRP A CA 1
ATOM 677 C C . TRP A 1 91 ? 1.348 3.681 -12.700 1.00 93.69 91 TRP A C 1
ATOM 679 O O . TRP A 1 91 ? 0.119 3.751 -12.700 1.00 93.69 91 TRP A O 1
ATOM 689 N N . SER A 1 92 ? 1.998 3.048 -11.717 1.00 95.38 92 SER A N 1
ATOM 690 C CA . SER A 1 92 ? 1.304 2.378 -10.606 1.00 95.38 92 SER A CA 1
ATOM 691 C C . SER A 1 92 ? 0.384 3.329 -9.830 1.00 95.38 92 SER A C 1
ATOM 693 O O . SER A 1 92 ? -0.727 2.960 -9.448 1.00 95.38 92 SER A O 1
ATOM 695 N N . ALA A 1 93 ? 0.807 4.577 -9.603 1.00 96.31 93 ALA A N 1
ATOM 696 C CA . ALA A 1 93 ? -0.023 5.587 -8.955 1.00 96.31 93 ALA A CA 1
ATOM 697 C C . ALA A 1 93 ? -1.233 5.992 -9.811 1.00 96.31 93 ALA A C 1
ATOM 699 O O . ALA A 1 93 ? -2.289 6.289 -9.249 1.00 96.31 93 ALA A O 1
ATOM 700 N N . HIS A 1 94 ? -1.106 5.990 -11.142 1.00 95.75 94 HIS A N 1
ATOM 701 C CA . HIS A 1 94 ? -2.229 6.192 -12.055 1.00 95.75 94 HIS A CA 1
ATOM 702 C C . HIS A 1 94 ? -3.236 5.039 -11.953 1.00 95.75 94 HIS A C 1
ATOM 704 O O . HIS A 1 94 ? -4.408 5.309 -11.708 1.00 95.75 94 HIS A O 1
ATOM 710 N N . LEU A 1 95 ? -2.789 3.780 -11.994 1.00 96.19 95 LEU A N 1
ATOM 711 C CA . LEU A 1 95 ? -3.673 2.613 -11.839 1.00 96.19 95 LEU A CA 1
ATOM 712 C C . LEU A 1 95 ? -4.445 2.632 -10.509 1.00 96.19 95 LEU A C 1
ATOM 714 O O . LEU A 1 95 ? -5.649 2.379 -10.460 1.00 96.19 95 LEU A O 1
ATOM 718 N N . LEU A 1 96 ? -3.773 2.999 -9.415 1.00 97.56 96 LEU A N 1
ATOM 719 C CA . LEU A 1 96 ? -4.430 3.175 -8.119 1.00 97.56 96 LEU A CA 1
ATOM 720 C C . LEU A 1 96 ? -5.423 4.347 -8.114 1.00 97.56 96 LEU A C 1
ATOM 722 O O . LEU A 1 96 ? -6.411 4.298 -7.383 1.00 97.56 96 LEU A O 1
ATOM 726 N N . ASN A 1 97 ? -5.174 5.408 -8.887 1.00 96.75 97 ASN A N 1
ATOM 727 C CA . ASN A 1 97 ? -6.108 6.528 -9.014 1.00 96.75 97 ASN A CA 1
ATOM 728 C C . ASN A 1 97 ? -7.379 6.129 -9.759 1.00 96.75 97 ASN A C 1
ATOM 730 O O . ASN A 1 97 ? -8.458 6.509 -9.310 1.00 96.75 97 ASN A O 1
ATOM 734 N N . GLU A 1 98 ? -7.259 5.343 -10.829 1.00 95.69 98 GLU A N 1
ATOM 735 C CA . GLU A 1 98 ? -8.417 4.838 -11.578 1.00 95.69 98 GLU A CA 1
ATOM 736 C C . GLU A 1 98 ? -9.347 4.016 -10.675 1.00 95.69 98 GLU A C 1
ATOM 738 O O . GLU A 1 98 ? -10.567 4.127 -10.768 1.00 95.69 98 GLU A O 1
ATOM 743 N N . ARG A 1 99 ? -8.782 3.238 -9.740 1.00 95.31 99 ARG A N 1
ATOM 744 C CA . ARG A 1 99 ? -9.569 2.409 -8.815 1.00 95.31 99 ARG A CA 1
ATOM 745 C C . ARG A 1 99 ? -10.084 3.153 -7.581 1.00 95.31 99 ARG A C 1
ATOM 747 O O . ARG A 1 99 ? -11.229 2.961 -7.185 1.00 95.31 99 ARG A O 1
ATOM 754 N N . PHE A 1 100 ? -9.236 3.944 -6.924 1.00 95.88 100 PHE A N 1
ATOM 755 C CA . PHE A 1 100 ? -9.513 4.478 -5.580 1.00 95.88 100 PHE A CA 1
ATOM 756 C C . PHE A 1 100 ? -9.724 5.996 -5.532 1.00 95.88 100 PHE A C 1
ATOM 758 O O . PHE A 1 100 ? -9.959 6.553 -4.452 1.00 95.88 100 PHE A O 1
ATOM 765 N N . GLY A 1 101 ? -9.650 6.663 -6.682 1.00 94.88 101 GLY A N 1
ATOM 766 C CA . GLY A 1 101 ? -9.721 8.112 -6.816 1.00 94.88 101 GLY A CA 1
ATOM 767 C C . GLY A 1 101 ? -8.348 8.785 -6.800 1.00 94.88 101 GLY A C 1
ATOM 768 O O . GLY A 1 101 ? -7.364 8.273 -6.256 1.00 94.88 101 GLY A O 1
ATOM 769 N N . THR A 1 102 ? -8.287 9.968 -7.414 1.00 95.12 102 THR A N 1
ATOM 770 C CA . THR A 1 102 ? -7.051 10.726 -7.623 1.00 95.12 102 THR A CA 1
ATOM 771 C C . THR A 1 102 ? -6.440 11.220 -6.319 1.00 95.12 102 THR A C 1
ATOM 773 O O . THR A 1 102 ? -7.043 12.006 -5.587 1.00 95.12 102 THR A O 1
ATOM 776 N N . ARG A 1 103 ? -5.190 10.828 -6.063 1.00 92.69 103 ARG A N 1
ATOM 777 C CA . ARG A 1 103 ? -4.376 11.367 -4.970 1.00 92.69 103 ARG A CA 1
ATOM 778 C C . ARG A 1 103 ? -2.893 11.142 -5.213 1.00 92.69 103 ARG A C 1
ATOM 780 O O . ARG A 1 103 ? -2.496 10.265 -5.976 1.00 92.69 103 ARG A O 1
ATOM 787 N N . LYS A 1 104 ? -2.073 11.925 -4.514 1.00 93.81 104 LYS A N 1
ATOM 788 C CA . LYS A 1 104 ? -0.649 11.620 -4.385 1.00 93.81 104 LYS A CA 1
ATOM 789 C C . LYS A 1 104 ? -0.428 10.644 -3.233 1.00 93.81 104 LYS A C 1
ATOM 791 O O . LYS A 1 104 ? -1.152 10.688 -2.232 1.00 93.81 104 LYS A O 1
ATOM 796 N N . ARG A 1 105 ? 0.557 9.766 -3.385 1.00 93.81 105 ARG A N 1
ATOM 797 C CA . ARG A 1 105 ? 0.865 8.693 -2.437 1.00 93.81 105 ARG A CA 1
ATOM 798 C C . ARG A 1 105 ? 2.327 8.781 -1.996 1.00 93.81 105 ARG A C 1
ATOM 800 O O . ARG A 1 105 ? 3.175 9.029 -2.848 1.00 93.81 105 ARG A O 1
ATOM 807 N N . PRO A 1 106 ? 2.624 8.624 -0.696 1.00 93.00 106 PRO A N 1
ATOM 808 C CA . PRO A 1 106 ? 3.996 8.597 -0.196 1.00 93.00 106 PRO A CA 1
ATOM 809 C C . PRO A 1 106 ? 4.873 7.574 -0.920 1.00 93.00 106 PRO A C 1
ATOM 811 O O . PRO A 1 106 ? 4.427 6.461 -1.210 1.00 93.00 106 PRO A O 1
ATOM 814 N N . TYR A 1 107 ? 6.114 7.951 -1.201 1.00 91.25 107 TYR A N 1
ATOM 815 C CA . TYR A 1 107 ? 7.121 7.065 -1.770 1.00 91.25 107 TYR A CA 1
ATOM 816 C C . TYR A 1 107 ? 7.489 5.948 -0.784 1.00 91.25 107 TYR A C 1
ATOM 818 O O . TYR A 1 107 ? 7.512 6.164 0.426 1.00 91.25 107 TYR A O 1
ATOM 826 N N . MET A 1 108 ? 7.796 4.754 -1.291 1.00 88.88 108 MET A N 1
ATOM 827 C CA . MET A 1 108 ? 8.236 3.621 -0.473 1.00 88.88 108 MET A CA 1
ATOM 828 C C . MET A 1 108 ? 9.741 3.731 -0.216 1.00 88.88 108 MET A C 1
ATOM 830 O O . MET A 1 108 ? 10.541 3.492 -1.112 1.00 88.88 108 MET A O 1
ATOM 834 N N . GLN A 1 109 ? 10.159 4.035 1.011 1.00 86.62 109 GLN A N 1
ATOM 835 C CA . GLN A 1 109 ? 11.572 4.289 1.340 1.00 86.62 109 GLN A CA 1
ATOM 836 C C . GLN A 1 109 ? 12.477 3.093 1.043 1.00 86.62 109 GLN A C 1
ATOM 838 O O . GLN A 1 109 ? 12.171 2.024 1.530 1.00 86.62 109 GLN A O 1
ATOM 843 N N . HIS A 1 110 ? 13.583 3.232 0.317 1.00 85.00 110 HIS A N 1
ATOM 844 C CA . HIS A 1 110 ? 14.407 2.094 -0.133 1.00 85.00 110 HIS A CA 1
ATOM 845 C C . HIS A 1 110 ? 15.071 1.296 1.016 1.00 85.00 110 HIS A C 1
ATOM 847 O O . HIS A 1 110 ? 16.192 1.582 1.418 1.00 85.00 110 HIS A O 1
ATOM 853 N N . ASN A 1 111 ? 14.359 0.310 1.569 1.00 84.94 111 ASN A N 1
ATOM 854 C CA . ASN A 1 111 ? 14.756 -0.542 2.698 1.00 84.94 111 ASN A CA 1
ATOM 855 C C . ASN A 1 111 ? 14.115 -1.938 2.608 1.00 84.94 111 ASN A C 1
ATOM 857 O O . ASN A 1 111 ? 13.310 -2.190 1.709 1.00 84.94 111 ASN A O 1
ATOM 861 N N . ALA A 1 112 ? 14.455 -2.823 3.554 1.00 86.88 112 ALA A N 1
ATOM 862 C CA . ALA A 1 112 ? 13.852 -4.148 3.666 1.00 86.88 112 ALA A CA 1
ATOM 863 C C . ALA A 1 112 ? 12.321 -4.050 3.794 1.00 86.88 112 ALA A C 1
ATOM 865 O O . ALA A 1 112 ? 11.784 -3.332 4.649 1.00 86.88 112 ALA A O 1
ATOM 866 N N . ARG A 1 113 ? 11.617 -4.782 2.929 1.00 88.56 113 ARG A N 1
ATOM 867 C CA . ARG A 1 113 ? 10.167 -4.672 2.752 1.00 88.56 113 ARG A CA 1
ATOM 868 C C . ARG A 1 113 ? 9.448 -5.788 3.473 1.00 88.56 113 ARG A C 1
ATOM 870 O O . ARG A 1 113 ? 9.712 -6.953 3.206 1.00 88.56 113 ARG A O 1
ATOM 877 N N . ALA A 1 114 ? 8.492 -5.426 4.318 1.00 91.31 114 ALA A N 1
ATOM 878 C CA . ALA A 1 114 ? 7.487 -6.367 4.779 1.00 91.31 114 ALA A CA 1
ATOM 879 C C . ALA A 1 114 ? 6.383 -6.467 3.727 1.00 91.31 114 ALA A C 1
ATOM 881 O O . ALA A 1 114 ? 5.831 -5.442 3.322 1.00 91.31 114 ALA A O 1
ATOM 882 N N . LEU A 1 115 ? 6.084 -7.684 3.286 1.00 93.19 115 LEU A N 1
ATOM 883 C CA . LEU A 1 115 ? 5.045 -7.959 2.300 1.00 93.19 115 LEU A CA 1
ATOM 884 C C . LEU A 1 115 ? 4.172 -9.118 2.784 1.00 93.19 115 LEU A C 1
ATOM 886 O O . LEU A 1 115 ? 4.630 -9.989 3.523 1.00 93.19 115 LEU A O 1
ATOM 890 N N . SER A 1 116 ? 2.922 -9.140 2.334 1.00 94.75 116 SER A N 1
ATOM 891 C CA . SER A 1 116 ? 1.991 -10.242 2.560 1.00 94.75 116 SER A CA 1
ATOM 892 C C . SER A 1 116 ? 1.650 -10.898 1.228 1.00 94.75 116 SER A C 1
ATOM 894 O O . SER A 1 116 ? 1.041 -10.255 0.373 1.00 94.75 116 SER A O 1
ATOM 896 N N . LEU A 1 117 ? 2.026 -12.166 1.057 1.00 94.56 117 LEU A N 1
ATOM 897 C CA . LEU A 1 117 ? 1.747 -12.963 -0.137 1.00 94.56 117 LEU A CA 1
ATOM 898 C C . LEU A 1 117 ? 0.263 -13.000 -0.518 1.00 94.56 117 LEU A C 1
ATOM 900 O O . LEU A 1 117 ? -0.025 -12.683 -1.672 1.00 94.56 117 LEU A O 1
ATOM 904 N N . PRO A 1 118 ? -0.695 -13.299 0.385 1.00 94.94 118 PRO A N 1
ATOM 905 C CA . PRO A 1 118 ? -2.105 -13.308 0.000 1.00 94.94 118 PRO A CA 1
ATOM 906 C C . PRO A 1 118 ? -2.582 -11.929 -0.469 1.00 94.94 118 PRO A C 1
ATOM 908 O O . PRO A 1 118 ? -3.295 -11.829 -1.465 1.00 94.94 118 PRO A O 1
ATOM 911 N N . LEU A 1 119 ? -2.127 -10.844 0.167 1.00 95.44 119 LEU A N 1
ATOM 912 C CA . LEU A 1 119 ? -2.488 -9.489 -0.260 1.00 95.44 119 LEU A CA 1
ATOM 913 C C . LEU A 1 119 ? -1.819 -9.105 -1.585 1.00 95.44 119 LEU A C 1
ATOM 915 O O . LEU A 1 119 ? -2.445 -8.459 -2.420 1.00 95.44 119 LEU A O 1
ATOM 919 N N . MET A 1 120 ? -0.579 -9.529 -1.823 1.00 95.62 120 MET A N 1
ATOM 920 C CA . MET A 1 120 ? 0.079 -9.373 -3.121 1.00 95.62 120 MET A CA 1
ATOM 921 C C . MET A 1 120 ? -0.639 -10.162 -4.220 1.00 95.62 120 MET A C 1
ATOM 923 O O . MET A 1 120 ? -0.753 -9.673 -5.343 1.00 95.62 120 MET A O 1
ATOM 927 N N . HIS A 1 121 ? -1.156 -11.348 -3.902 1.00 95.94 121 HIS A N 1
ATOM 928 C CA . HIS A 1 121 ? -1.958 -12.151 -4.820 1.00 95.94 121 HIS A CA 1
ATOM 929 C C . HIS A 1 121 ? -3.286 -11.462 -5.159 1.00 95.94 121 HIS A C 1
ATOM 931 O O . HIS A 1 121 ? -3.661 -11.367 -6.323 1.00 95.94 121 HIS A O 1
ATOM 937 N N . GLU A 1 122 ? -3.973 -10.875 -4.176 1.00 96.88 122 GLU A N 1
ATOM 938 C CA . GLU A 1 122 ? -5.158 -10.053 -4.451 1.00 96.88 122 GLU A CA 1
ATOM 939 C C . GLU A 1 122 ? -4.845 -8.868 -5.376 1.00 96.88 122 GLU A C 1
ATOM 941 O O . GLU A 1 122 ? -5.627 -8.554 -6.277 1.00 96.88 122 GLU A O 1
ATOM 946 N N . VAL A 1 123 ? -3.700 -8.212 -5.173 1.00 97.06 123 VAL A N 1
ATOM 947 C CA . VAL A 1 123 ? -3.248 -7.092 -6.010 1.00 97.06 123 VAL A CA 1
ATOM 948 C C . VAL A 1 123 ? -2.968 -7.566 -7.435 1.00 97.06 123 VAL A C 1
ATOM 950 O O . VAL A 1 123 ? -3.395 -6.905 -8.385 1.00 97.06 123 VAL A O 1
ATOM 953 N N . SER A 1 124 ? -2.293 -8.707 -7.602 1.00 96.00 124 SER A N 1
ATOM 954 C CA . SER A 1 124 ? -1.999 -9.247 -8.930 1.00 96.00 124 SER A CA 1
ATOM 955 C C . SER A 1 124 ? -3.278 -9.619 -9.676 1.00 96.00 124 SER A C 1
ATOM 957 O O . SER A 1 124 ? -3.372 -9.353 -10.867 1.00 96.00 124 SER A O 1
ATOM 959 N N . LEU A 1 125 ? -4.309 -10.117 -8.989 1.00 96.00 125 LEU A N 1
ATOM 960 C CA . LEU A 1 125 ? -5.625 -10.344 -9.591 1.00 96.00 125 LEU A CA 1
ATOM 961 C C . LEU A 1 125 ? -6.333 -9.028 -9.949 1.00 96.00 125 LEU A C 1
ATOM 963 O O . LEU A 1 125 ? -6.931 -8.918 -11.021 1.00 96.00 125 LEU A O 1
ATOM 967 N N . ALA A 1 126 ? -6.252 -8.011 -9.086 1.00 96.44 126 ALA A N 1
ATOM 968 C CA . ALA A 1 126 ? -6.899 -6.715 -9.306 1.00 96.44 126 ALA A CA 1
ATOM 969 C C . ALA A 1 126 ? -6.304 -5.925 -10.487 1.00 96.44 126 ALA A C 1
ATOM 971 O O . ALA A 1 126 ? -7.022 -5.142 -11.111 1.00 96.44 126 ALA A O 1
ATOM 972 N N . PHE A 1 127 ? -5.019 -6.130 -10.793 1.00 95.81 127 PHE A N 1
ATOM 973 C CA . PHE A 1 127 ? -4.277 -5.442 -11.858 1.00 95.81 127 PHE A CA 1
ATOM 974 C C . PHE A 1 127 ? -3.622 -6.431 -12.842 1.00 95.81 127 PHE A C 1
ATOM 976 O O . PHE A 1 127 ? -2.531 -6.175 -13.357 1.00 95.81 127 PHE A O 1
ATOM 983 N N . GLY A 1 128 ? -4.282 -7.568 -13.096 1.00 94.38 128 GLY A N 1
ATOM 984 C CA . GLY A 1 128 ? -3.683 -8.741 -13.749 1.00 94.38 128 GLY A CA 1
ATOM 985 C C . GLY A 1 128 ? -3.055 -8.497 -15.113 1.00 94.38 128 GLY A C 1
ATOM 986 O O . GLY A 1 128 ? -1.985 -9.036 -15.386 1.00 94.38 128 GLY A O 1
ATOM 987 N N . GLU A 1 129 ? -3.650 -7.644 -15.948 1.00 92.50 129 GLU A N 1
ATOM 988 C CA . GLU A 1 129 ? -3.070 -7.316 -17.257 1.00 92.50 129 GLU A CA 1
ATOM 989 C C . GLU A 1 129 ? -1.681 -6.661 -17.131 1.00 92.50 129 GLU A C 1
ATOM 991 O O . GLU A 1 129 ? -0.762 -7.008 -17.872 1.00 92.50 129 GLU A O 1
ATOM 996 N N . TYR A 1 130 ? -1.488 -5.792 -16.135 1.00 92.25 130 TYR A N 1
ATOM 997 C CA . TYR A 1 130 ? -0.235 -5.065 -15.928 1.00 92.25 130 TYR A CA 1
ATOM 998 C C . TYR A 1 130 ? 0.822 -5.922 -15.225 1.00 92.25 130 TYR A C 1
ATOM 1000 O O . TYR A 1 130 ? 2.009 -5.854 -15.557 1.00 92.25 130 TYR A O 1
ATOM 1008 N N . PHE A 1 131 ? 0.399 -6.780 -14.292 1.00 92.88 131 PHE A N 1
ATOM 1009 C CA . PHE A 1 131 ? 1.281 -7.779 -13.680 1.00 92.88 131 PHE A CA 1
ATOM 1010 C C . PHE A 1 131 ? 1.760 -8.821 -14.695 1.00 92.88 131 PHE A C 1
ATOM 1012 O O . PHE A 1 131 ? 2.908 -9.244 -14.620 1.00 92.88 131 PHE A O 1
ATOM 1019 N N . ALA A 1 132 ? 0.928 -9.198 -15.670 1.00 90.31 132 ALA A N 1
ATOM 1020 C CA . ALA A 1 132 ? 1.324 -10.105 -16.746 1.00 90.31 132 ALA A CA 1
ATOM 1021 C C . ALA A 1 132 ? 2.303 -9.457 -17.743 1.00 90.31 132 ALA A C 1
ATOM 1023 O O . ALA A 1 132 ? 3.172 -10.145 -18.278 1.00 90.31 132 ALA A O 1
ATOM 1024 N N . ALA A 1 133 ? 2.191 -8.144 -17.978 1.00 88.81 133 ALA A N 1
ATOM 1025 C CA . ALA A 1 133 ? 3.077 -7.410 -18.882 1.00 88.81 133 ALA A CA 1
ATOM 1026 C C . ALA A 1 133 ? 4.449 -7.087 -18.263 1.00 88.81 133 ALA A C 1
ATOM 1028 O O . ALA A 1 133 ? 5.471 -7.188 -18.935 1.00 88.81 133 ALA A O 1
ATOM 1029 N N . THR A 1 134 ? 4.493 -6.751 -16.971 1.00 89.94 134 THR A N 1
ATOM 1030 C CA . THR A 1 134 ? 5.721 -6.349 -16.257 1.00 89.94 134 THR A CA 1
ATOM 1031 C C . THR A 1 134 ? 6.915 -7.313 -16.398 1.00 89.94 134 THR A C 1
ATOM 1033 O O . THR A 1 134 ? 8.017 -6.825 -16.661 1.00 89.94 134 THR A O 1
ATOM 1036 N N . PRO A 1 135 ? 6.771 -8.652 -16.290 1.00 88.50 135 PRO A N 1
ATOM 1037 C CA . PRO A 1 135 ? 7.896 -9.576 -16.460 1.00 88.50 135 PRO A CA 1
ATOM 1038 C C . PRO A 1 135 ? 8.427 -9.657 -17.897 1.00 88.50 135 PRO A C 1
ATOM 1040 O O . PRO A 1 135 ? 9.505 -10.207 -18.116 1.00 88.50 135 PRO A O 1
ATOM 1043 N N . LEU A 1 136 ? 7.698 -9.122 -18.884 1.00 85.44 136 LEU A N 1
ATOM 1044 C CA . LEU A 1 136 ? 8.142 -9.078 -20.279 1.00 85.44 136 LEU A CA 1
ATOM 1045 C C . LEU A 1 136 ? 9.151 -7.945 -20.530 1.00 85.44 136 LEU A C 1
ATOM 1047 O O . LEU A 1 136 ? 9.803 -7.930 -21.579 1.00 85.44 136 LEU A O 1
ATOM 1051 N N . SER A 1 137 ? 9.324 -7.031 -19.570 1.00 81.00 137 SER A N 1
ATOM 1052 C CA . SER A 1 137 ? 10.305 -5.958 -19.673 1.00 81.00 137 SER A CA 1
ATOM 1053 C C . SER A 1 137 ? 11.724 -6.456 -19.425 1.00 81.00 137 SER A C 1
ATOM 1055 O O . SER A 1 137 ? 12.064 -6.973 -18.359 1.00 81.00 137 SER A O 1
ATOM 1057 N N . ARG A 1 138 ? 12.598 -6.249 -20.415 1.00 77.62 138 ARG A N 1
ATOM 1058 C CA . ARG A 1 138 ? 14.023 -6.610 -20.314 1.00 77.62 138 ARG A CA 1
ATOM 1059 C C . ARG A 1 138 ? 14.834 -5.585 -19.528 1.00 77.62 138 ARG A C 1
ATOM 1061 O O . ARG A 1 138 ? 15.769 -5.958 -18.823 1.00 77.62 138 ARG A O 1
ATOM 1068 N N . PHE A 1 139 ? 14.491 -4.309 -19.685 1.00 78.12 139 PHE A N 1
ATOM 1069 C CA . PHE A 1 139 ? 15.172 -3.172 -19.072 1.00 78.12 139 PHE A CA 1
ATOM 1070 C C . PHE A 1 139 ? 14.144 -2.187 -18.537 1.00 78.12 139 PHE A C 1
ATOM 1072 O O . PHE A 1 139 ? 13.124 -1.953 -19.185 1.00 78.12 139 PHE A O 1
ATOM 1079 N N . ARG A 1 140 ? 14.462 -1.560 -17.400 1.00 78.19 140 ARG A N 1
ATOM 1080 C CA . ARG A 1 140 ? 13.607 -0.553 -16.769 1.00 78.19 140 ARG A CA 1
ATOM 1081 C C . ARG A 1 140 ? 13.200 0.527 -17.768 1.00 78.19 140 ARG A C 1
ATOM 1083 O O . ARG A 1 140 ? 14.060 1.111 -18.427 1.00 78.19 140 ARG A O 1
ATOM 1090 N N . GLY A 1 141 ? 11.902 0.793 -17.870 1.00 76.81 141 GLY A N 1
ATOM 1091 C CA . GLY A 1 141 ? 11.380 1.832 -18.758 1.00 76.81 141 GLY A CA 1
ATOM 1092 C C . GLY A 1 141 ? 11.596 1.552 -20.251 1.00 76.81 141 GLY A C 1
ATOM 1093 O O . GLY A 1 141 ? 11.588 2.484 -21.057 1.00 76.81 141 GLY A O 1
ATOM 1094 N N . SER A 1 142 ? 11.792 0.292 -20.647 1.00 76.12 142 SER A N 1
ATOM 1095 C CA . SER A 1 142 ? 11.960 -0.065 -22.064 1.00 76.12 142 SER A CA 1
ATOM 1096 C C . SER A 1 142 ? 10.658 0.000 -22.870 1.00 76.12 142 SER A C 1
ATOM 1098 O O . SER A 1 142 ? 10.695 0.222 -24.084 1.00 76.12 142 SER A O 1
ATOM 1100 N N . HIS A 1 143 ? 9.511 -0.125 -22.202 1.00 75.12 143 HIS A N 1
ATOM 1101 C CA . HIS A 1 143 ? 8.197 -0.081 -22.832 1.00 75.12 143 HIS A CA 1
ATOM 1102 C C . HIS A 1 143 ? 7.769 1.329 -23.240 1.00 75.12 143 HIS A C 1
ATOM 1104 O O . HIS A 1 143 ? 8.058 2.320 -22.559 1.00 75.12 143 HIS A O 1
ATOM 1110 N N . LYS A 1 144 ? 7.070 1.395 -24.378 1.00 74.25 144 LYS A N 1
ATOM 1111 C CA . LYS A 1 144 ? 6.625 2.639 -25.028 1.00 74.25 144 LYS A CA 1
ATOM 1112 C C . LYS A 1 144 ? 5.108 2.797 -25.072 1.00 74.25 144 LYS A C 1
ATOM 1114 O O . LYS A 1 144 ? 4.638 3.906 -25.298 1.00 74.25 144 LYS A O 1
ATOM 1119 N N . GLU A 1 145 ? 4.373 1.715 -24.840 1.00 78.06 145 GLU A N 1
ATOM 1120 C CA . GLU A 1 145 ? 2.914 1.702 -24.847 1.00 78.06 145 GLU A CA 1
ATOM 1121 C C . GLU A 1 145 ? 2.374 1.570 -23.417 1.00 78.06 145 GLU A C 1
ATOM 1123 O O . GLU A 1 145 ? 2.888 0.742 -22.661 1.00 78.06 145 GLU A O 1
ATOM 1128 N N . PRO A 1 146 ? 1.314 2.311 -23.034 1.00 73.69 146 PRO A N 1
ATOM 1129 C CA . PRO A 1 146 ? 0.807 2.318 -21.661 1.00 73.69 146 PRO A CA 1
ATOM 1130 C C . PRO A 1 146 ? 0.466 0.943 -21.087 1.00 73.69 146 PRO A C 1
ATOM 1132 O O . PRO A 1 146 ? 0.768 0.655 -19.934 1.00 73.69 146 PRO A O 1
ATOM 1135 N N . LYS A 1 147 ? -0.118 0.056 -21.899 1.00 74.88 147 LYS A N 1
ATOM 1136 C CA . LYS A 1 147 ? -0.480 -1.306 -21.467 1.00 74.88 147 LYS A CA 1
ATOM 1137 C C . LYS A 1 147 ? 0.723 -2.189 -21.144 1.00 74.88 147 LYS A C 1
ATOM 1139 O O . LYS A 1 147 ? 0.566 -3.215 -20.495 1.00 74.88 147 LYS A O 1
ATOM 1144 N N . GLU A 1 148 ? 1.902 -1.795 -21.604 1.00 79.75 148 GLU A N 1
ATOM 1145 C CA . GLU A 1 148 ? 3.147 -2.510 -21.368 1.00 79.75 148 GLU A CA 1
ATOM 1146 C C . GLU A 1 148 ? 3.998 -1.845 -20.279 1.00 79.75 148 GLU A C 1
ATOM 1148 O O . GLU A 1 148 ? 5.076 -2.332 -19.953 1.00 79.75 148 GLU A O 1
ATOM 1153 N N . TYR A 1 149 ? 3.553 -0.720 -19.714 1.00 87.00 149 TYR A N 1
ATOM 1154 C CA . TYR A 1 149 ? 4.299 -0.065 -18.650 1.00 87.00 149 TYR A CA 1
ATOM 1155 C C . TYR A 1 149 ? 4.385 -0.960 -17.413 1.00 87.00 149 TYR A C 1
ATOM 1157 O O . TYR A 1 149 ? 3.399 -1.520 -16.935 1.00 87.00 149 TYR A O 1
ATOM 1165 N N . GLU A 1 150 ? 5.605 -1.055 -16.892 1.00 89.38 150 GLU A N 1
ATOM 1166 C CA . GLU A 1 150 ? 5.945 -1.830 -15.705 1.00 89.38 150 GLU A CA 1
ATOM 1167 C C . GLU A 1 150 ? 5.178 -1.307 -14.491 1.00 89.38 150 GLU A C 1
ATOM 1169 O O . GLU A 1 150 ? 5.173 -0.099 -14.219 1.00 89.38 150 GLU A O 1
ATOM 1174 N N . VAL A 1 151 ? 4.596 -2.215 -13.711 1.00 92.75 151 VAL A N 1
ATOM 1175 C CA . VAL A 1 151 ? 4.136 -1.868 -12.369 1.00 92.75 151 VAL A CA 1
ATOM 1176 C C . VAL A 1 151 ? 5.294 -1.934 -11.388 1.00 92.75 151 VAL A C 1
ATOM 1178 O O . VAL A 1 151 ? 6.055 -2.898 -11.338 1.00 92.75 151 VAL A O 1
ATOM 1181 N N . ASN A 1 152 ? 5.392 -0.911 -10.547 1.00 93.81 152 ASN A N 1
ATOM 1182 C CA . ASN A 1 152 ? 6.167 -1.009 -9.323 1.00 93.81 152 ASN A CA 1
ATOM 1183 C C . ASN A 1 152 ? 5.387 -1.862 -8.314 1.00 93.81 152 ASN A C 1
ATOM 1185 O O . ASN A 1 152 ? 4.397 -1.390 -7.741 1.00 93.81 152 ASN A O 1
ATOM 1189 N N . THR A 1 153 ? 5.811 -3.115 -8.137 1.00 94.12 153 THR A N 1
ATOM 1190 C CA . THR A 1 153 ? 5.077 -4.128 -7.364 1.00 94.12 153 THR A CA 1
ATOM 1191 C C . THR A 1 153 ? 4.992 -3.776 -5.881 1.00 94.12 153 THR A C 1
ATOM 1193 O O . THR A 1 153 ? 3.915 -3.873 -5.287 1.00 94.12 153 THR A O 1
ATOM 1196 N N . ILE A 1 154 ? 6.092 -3.317 -5.277 1.00 93.69 154 ILE A N 1
ATOM 1197 C CA . ILE A 1 154 ? 6.122 -2.936 -3.856 1.00 93.69 154 ILE A CA 1
ATOM 1198 C C . ILE A 1 154 ? 5.192 -1.743 -3.600 1.00 93.69 154 ILE A C 1
ATOM 1200 O O . ILE A 1 154 ? 4.386 -1.765 -2.662 1.00 93.69 154 ILE A O 1
ATOM 1204 N N . PHE A 1 155 ? 5.270 -0.713 -4.446 1.00 95.31 155 PHE A N 1
ATOM 1205 C CA . PHE A 1 155 ? 4.455 0.492 -4.326 1.00 95.31 155 PHE A CA 1
ATOM 1206 C C . PHE A 1 155 ? 2.968 0.193 -4.511 1.00 95.31 155 PHE A C 1
ATOM 1208 O O . PHE A 1 155 ? 2.158 0.596 -3.673 1.00 95.31 155 PHE A O 1
ATOM 1215 N N . ILE A 1 156 ? 2.595 -0.519 -5.584 1.00 96.56 156 ILE A N 1
ATOM 1216 C CA . ILE A 1 156 ? 1.184 -0.802 -5.863 1.00 96.56 156 ILE A CA 1
ATOM 1217 C C . ILE A 1 156 ? 0.578 -1.706 -4.788 1.00 96.56 156 ILE A C 1
ATOM 1219 O O . ILE A 1 156 ? -0.519 -1.414 -4.322 1.00 96.56 156 ILE A O 1
ATOM 1223 N N . SER A 1 157 ? 1.311 -2.723 -4.321 1.00 96.06 157 SER A N 1
ATOM 1224 C CA . SER A 1 157 ? 0.828 -3.646 -3.287 1.00 96.06 157 SER A CA 1
ATOM 1225 C C . SER A 1 157 ? 0.627 -2.941 -1.949 1.00 96.06 157 SER A C 1
ATOM 1227 O O . SER A 1 157 ? -0.438 -3.048 -1.345 1.00 96.06 157 SER A O 1
ATOM 1229 N N . THR A 1 158 ? 1.610 -2.148 -1.511 1.00 94.88 158 THR A N 1
ATOM 1230 C CA . THR A 1 158 ? 1.519 -1.414 -0.239 1.00 94.88 158 THR A CA 1
ATOM 1231 C C . THR A 1 158 ? 0.343 -0.444 -0.241 1.00 94.88 158 THR A C 1
ATOM 1233 O O . THR A 1 158 ? -0.493 -0.444 0.666 1.00 94.88 158 THR A O 1
ATOM 123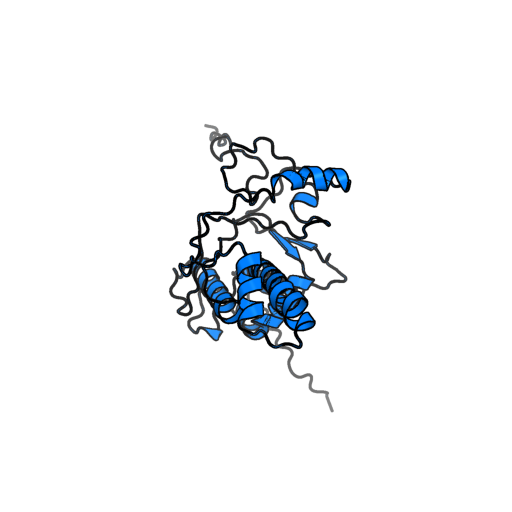6 N N . HIS A 1 159 ? 0.243 0.385 -1.282 1.00 96.69 159 HIS A N 1
ATOM 1237 C CA . HIS A 1 159 ? -0.819 1.382 -1.344 1.00 96.69 159 HIS A CA 1
ATOM 1238 C C . HIS A 1 159 ? -2.186 0.761 -1.599 1.00 96.69 159 HIS A C 1
ATOM 1240 O O . HIS A 1 159 ? -3.166 1.277 -1.074 1.00 96.69 159 HIS A O 1
ATOM 1246 N N . TYR A 1 160 ? -2.279 -0.359 -2.317 1.00 97.06 160 TYR A N 1
ATOM 1247 C CA . TYR A 1 160 ? -3.533 -1.098 -2.443 1.00 97.06 160 TYR A CA 1
ATOM 1248 C C . TYR A 1 160 ? -4.075 -1.517 -1.075 1.00 97.06 160 TYR A C 1
ATOM 1250 O O . TYR A 1 160 ? -5.246 -1.271 -0.800 1.00 97.06 160 TYR A O 1
ATOM 1258 N N . VAL A 1 161 ? -3.235 -2.051 -0.180 1.00 95.00 161 VAL A N 1
ATOM 1259 C CA . VAL A 1 161 ? -3.662 -2.418 1.184 1.00 95.00 161 VAL A CA 1
ATOM 1260 C C . VAL A 1 161 ? -4.182 -1.197 1.949 1.00 95.00 161 VAL A C 1
ATOM 1262 O O . VAL A 1 161 ? -5.258 -1.252 2.547 1.00 95.00 161 VAL A O 1
ATOM 1265 N N . ILE A 1 162 ? -3.473 -0.066 1.875 1.00 93.12 162 ILE A N 1
ATOM 1266 C CA . ILE A 1 162 ? -3.896 1.192 2.513 1.00 93.12 162 ILE A CA 1
ATOM 1267 C C . ILE A 1 162 ? -5.250 1.667 1.963 1.00 93.12 162 ILE A C 1
ATOM 1269 O O . ILE A 1 162 ? -6.131 2.072 2.728 1.00 93.12 162 ILE A O 1
ATOM 1273 N N . GLU A 1 163 ? -5.439 1.633 0.644 1.00 95.00 163 GLU A N 1
ATOM 1274 C CA . GLU A 1 163 ? -6.688 2.068 0.015 1.00 95.00 163 GLU A CA 1
ATOM 1275 C C . GLU A 1 163 ? -7.844 1.114 0.291 1.00 95.00 163 GLU A C 1
ATOM 1277 O O . GLU A 1 163 ? -8.944 1.581 0.573 1.00 95.00 163 GLU A O 1
ATOM 1282 N N . ARG A 1 164 ? -7.609 -0.202 0.277 1.00 94.44 164 ARG A N 1
ATOM 1283 C CA . ARG A 1 164 ? -8.617 -1.208 0.633 1.00 94.44 164 ARG A CA 1
ATOM 1284 C C . ARG A 1 164 ? -9.050 -1.074 2.083 1.00 94.44 164 ARG A C 1
ATOM 1286 O O . ARG A 1 164 ? -10.240 -1.173 2.364 1.00 94.44 164 ARG A O 1
ATOM 1293 N N . HIS A 1 165 ? -8.124 -0.771 2.991 1.00 92.12 165 HIS A N 1
ATOM 1294 C CA . HIS A 1 165 ? -8.470 -0.462 4.375 1.00 92.12 165 HIS A CA 1
ATOM 1295 C C . HIS A 1 165 ? -9.348 0.797 4.471 1.00 92.12 165 HIS A C 1
ATOM 1297 O O . HIS A 1 165 ? -10.387 0.784 5.132 1.00 92.12 165 HIS A O 1
ATOM 1303 N N . ARG A 1 166 ? -8.991 1.875 3.758 1.00 91.75 166 ARG A N 1
ATOM 1304 C CA . ARG A 1 166 ? -9.810 3.099 3.695 1.00 91.75 166 ARG A CA 1
ATOM 1305 C C . ARG A 1 166 ? -11.197 2.830 3.110 1.00 91.75 166 ARG A C 1
ATOM 1307 O O . ARG A 1 166 ? -12.185 3.332 3.637 1.00 91.75 166 ARG A O 1
ATOM 1314 N N . GLU A 1 167 ? -11.270 2.061 2.031 1.00 94.12 167 GLU A N 1
ATOM 1315 C CA . GLU A 1 167 ? -12.519 1.656 1.391 1.00 94.12 167 GLU A CA 1
ATOM 1316 C C . GLU A 1 167 ? -13.387 0.845 2.354 1.00 94.12 167 GLU A C 1
ATOM 1318 O O . GLU A 1 167 ? -14.561 1.161 2.501 1.00 94.12 167 GLU A O 1
ATOM 1323 N N . ALA A 1 168 ? -12.811 -0.125 3.069 1.00 94.56 168 ALA A N 1
ATOM 1324 C CA . ALA A 1 168 ? -13.523 -0.924 4.063 1.00 94.56 168 ALA A CA 1
ATOM 1325 C C . ALA A 1 168 ? -14.095 -0.060 5.198 1.00 94.56 168 ALA A C 1
ATOM 1327 O O . ALA A 1 168 ? -15.260 -0.219 5.560 1.00 94.56 168 ALA A O 1
ATOM 1328 N N . LEU A 1 169 ? -13.321 0.900 5.718 1.00 92.56 169 LEU A N 1
ATOM 1329 C CA . LEU A 1 169 ? -13.800 1.839 6.737 1.00 92.56 169 LEU A CA 1
ATOM 1330 C C . LEU A 1 169 ? -14.948 2.708 6.210 1.00 92.56 169 LEU A C 1
ATOM 1332 O O . LEU A 1 169 ? -16.003 2.789 6.840 1.00 92.56 169 LEU A O 1
ATOM 1336 N N . LEU A 1 170 ? -14.780 3.311 5.032 1.00 92.62 170 LEU A N 1
ATOM 1337 C CA . LEU A 1 170 ? -15.826 4.132 4.419 1.00 92.62 170 LEU A CA 1
ATOM 1338 C C . LEU A 1 170 ? -17.082 3.316 4.126 1.00 92.62 170 LEU A C 1
ATOM 1340 O O . LEU A 1 170 ? -18.187 3.772 4.406 1.00 92.62 170 LEU A O 1
ATOM 1344 N N . TRP A 1 171 ? -16.924 2.100 3.614 1.00 94.44 171 TRP A N 1
ATOM 1345 C CA . TRP A 1 171 ? -18.031 1.194 3.352 1.00 94.44 171 TRP A CA 1
ATOM 1346 C C . TRP A 1 171 ? -18.741 0.799 4.648 1.00 94.44 171 TRP A C 1
ATOM 1348 O O . TRP A 1 171 ? -19.965 0.891 4.721 1.00 94.44 171 TRP A O 1
ATOM 1358 N N . SER A 1 172 ? -18.003 0.441 5.703 1.00 95.25 172 SER A N 1
ATOM 1359 C CA . SER A 1 172 ? -18.596 0.084 7.000 1.00 95.25 172 SER A CA 1
ATOM 1360 C C . SER A 1 172 ? -19.402 1.236 7.601 1.00 95.25 172 SER A C 1
ATOM 1362 O O . SER A 1 172 ? -20.446 1.003 8.204 1.00 95.25 172 SER A O 1
ATOM 1364 N N . TRP A 1 173 ? -18.966 2.481 7.396 1.00 94.25 173 TRP A N 1
ATOM 1365 C CA . TRP A 1 173 ? -19.658 3.649 7.918 1.00 94.25 173 TRP A CA 1
ATOM 1366 C C . TRP A 1 173 ? -20.852 4.025 7.033 1.00 94.25 173 TRP A C 1
ATOM 1368 O O . TRP A 1 173 ? -21.981 4.086 7.513 1.00 94.25 173 TRP A O 1
ATOM 1378 N N . ILE A 1 174 ? -20.643 4.213 5.728 1.00 93.25 174 ILE A N 1
ATOM 1379 C CA . ILE A 1 174 ? -21.693 4.659 4.799 1.00 93.25 174 ILE A CA 1
ATOM 1380 C C . ILE A 1 174 ? -22.735 3.566 4.569 1.00 93.25 174 ILE A C 1
ATOM 1382 O O . ILE A 1 174 ? -23.927 3.836 4.650 1.00 93.25 174 ILE A O 1
ATOM 1386 N N . VAL A 1 175 ? -22.306 2.346 4.249 1.00 93.50 175 VAL A N 1
ATOM 1387 C CA . VAL A 1 175 ? -23.206 1.247 3.874 1.00 93.50 175 VAL A CA 1
ATOM 1388 C C . VAL A 1 175 ? -23.588 0.433 5.100 1.00 93.50 175 VAL A C 1
ATOM 1390 O O . VAL A 1 175 ? -24.774 0.241 5.349 1.00 93.50 175 VAL A O 1
ATOM 1393 N N . GLY A 1 176 ? -22.603 -0.013 5.882 1.00 93.69 176 GLY A N 1
ATOM 1394 C CA . GLY A 1 176 ? -22.834 -0.889 7.033 1.00 93.69 176 GLY A CA 1
ATOM 1395 C C . GLY A 1 176 ? -23.638 -0.221 8.150 1.00 93.69 176 GLY A C 1
ATOM 1396 O O . GLY A 1 176 ? -24.647 -0.761 8.590 1.00 93.69 176 GLY A O 1
ATOM 1397 N N . LYS A 1 177 ? -23.221 0.966 8.597 1.00 93.00 177 LYS A N 1
ATOM 1398 C CA . LYS A 1 177 ? -23.902 1.707 9.663 1.00 93.00 177 LYS A CA 1
ATOM 1399 C C . LYS A 1 177 ? -25.103 2.480 9.129 1.00 93.00 177 LYS A C 1
ATOM 1401 O O . LYS A 1 177 ? -26.219 2.238 9.573 1.00 93.00 177 LYS A O 1
ATOM 1406 N N . TRP A 1 178 ? -24.891 3.405 8.195 1.00 94.31 178 TRP A N 1
ATOM 1407 C CA . TRP A 1 178 ? -25.968 4.280 7.725 1.00 94.31 178 TRP A CA 1
ATOM 1408 C C . TRP A 1 178 ? -26.898 3.558 6.737 1.00 94.31 178 TRP A C 1
ATOM 1410 O O . TRP A 1 178 ? -28.096 3.460 6.971 1.00 94.31 178 TRP A O 1
ATOM 1420 N N . GLY A 1 179 ? -26.375 2.983 5.658 1.00 92.44 179 GLY A N 1
ATOM 1421 C CA . GLY A 1 179 ? -27.189 2.328 4.630 1.00 92.44 179 GLY A CA 1
ATOM 1422 C C . GLY A 1 179 ? -28.083 1.207 5.173 1.00 92.44 179 GLY A C 1
ATOM 1423 O O . GLY A 1 179 ? -29.281 1.200 4.896 1.00 92.44 179 GLY A O 1
ATOM 1424 N N . ALA A 1 180 ? -27.535 0.291 5.975 1.00 90.56 180 ALA A N 1
ATOM 1425 C CA . ALA A 1 180 ? -28.279 -0.858 6.490 1.00 90.56 180 ALA A CA 1
ATOM 1426 C C . ALA A 1 180 ? -29.401 -0.459 7.464 1.00 90.56 180 ALA A C 1
ATOM 1428 O O . ALA A 1 180 ? -30.464 -1.075 7.452 1.00 90.56 180 ALA A O 1
ATOM 1429 N N . GLN A 1 181 ? -29.194 0.585 8.274 1.00 88.56 181 GLN A N 1
ATOM 1430 C CA . GLN A 1 181 ? -30.204 1.072 9.222 1.00 88.56 181 GLN A CA 1
ATOM 1431 C C . GLN A 1 181 ? -31.391 1.757 8.534 1.00 88.56 181 GLN A C 1
ATOM 1433 O O . GLN A 1 181 ? -32.500 1.723 9.061 1.00 88.56 181 GLN A O 1
ATOM 1438 N N . TYR A 1 182 ? -31.174 2.358 7.361 1.00 88.38 182 TYR A N 1
ATOM 1439 C CA . TYR A 1 182 ? -32.169 3.192 6.674 1.00 88.38 182 TYR A CA 1
ATOM 1440 C C . TYR A 1 182 ? -32.605 2.617 5.315 1.00 88.38 182 TYR A C 1
ATOM 1442 O O . TYR A 1 182 ? -32.965 3.354 4.400 1.00 88.38 182 TYR A O 1
ATOM 1450 N N . GLY A 1 183 ? -32.570 1.289 5.152 1.00 85.75 183 GLY A N 1
ATOM 1451 C CA . GLY A 1 183 ? -33.099 0.618 3.954 1.00 85.75 183 GLY A CA 1
ATOM 1452 C C . GLY A 1 183 ? -32.366 0.970 2.652 1.00 85.75 183 GLY A C 1
ATOM 1453 O O . GLY A 1 183 ? -32.953 0.906 1.575 1.00 85.75 183 GLY A O 1
ATOM 1454 N N . GLY A 1 184 ? -31.096 1.370 2.740 1.00 86.06 184 GLY A N 1
ATOM 1455 C CA . GLY A 1 184 ? -30.237 1.696 1.599 1.00 86.06 184 GLY A CA 1
ATOM 1456 C C . GLY A 1 184 ? -30.439 3.090 0.996 1.00 86.06 184 GLY A C 1
ATOM 1457 O O . GLY A 1 184 ? -29.689 3.460 0.093 1.00 86.06 184 GLY A O 1
ATOM 1458 N N . MET A 1 185 ? -31.395 3.888 1.485 1.00 87.56 185 MET A N 1
ATOM 1459 C CA . MET A 1 185 ? -31.622 5.259 1.017 1.00 87.56 185 MET A CA 1
ATOM 1460 C C . MET A 1 185 ? -31.367 6.272 2.134 1.00 87.56 185 MET A C 1
ATOM 1462 O O . MET A 1 185 ? -31.910 6.164 3.225 1.00 87.56 185 MET A O 1
ATOM 1466 N N . LEU A 1 186 ? -30.539 7.279 1.842 1.00 90.38 186 LEU A N 1
ATOM 1467 C CA . LEU A 1 186 ? -30.170 8.334 2.788 1.00 90.38 186 LEU A CA 1
ATOM 1468 C C . LEU A 1 186 ? -30.838 9.651 2.386 1.00 90.38 186 LEU A C 1
ATOM 1470 O O . LEU A 1 186 ? -30.437 10.304 1.409 1.00 90.38 186 LEU A O 1
ATOM 1474 N N . ASP A 1 187 ? -31.855 10.045 3.147 1.00 91.69 187 ASP A N 1
ATOM 1475 C CA . ASP A 1 187 ? -32.563 11.306 2.980 1.00 91.69 187 ASP A CA 1
ATOM 1476 C C . ASP A 1 187 ? -31.753 12.500 3.534 1.00 91.69 187 ASP A C 1
ATOM 1478 O O . ASP A 1 187 ? -30.602 12.394 3.974 1.00 91.69 187 ASP A O 1
ATOM 1482 N N . ARG A 1 188 ? -32.342 13.698 3.465 1.00 91.12 188 ARG A N 1
ATOM 1483 C CA . ARG A 1 188 ? -31.692 14.936 3.921 1.00 91.12 188 ARG A CA 1
ATOM 1484 C C . ARG A 1 188 ? -31.442 14.950 5.435 1.00 91.12 188 ARG A C 1
ATOM 1486 O O . ARG A 1 188 ? -30.467 15.563 5.869 1.00 91.12 188 ARG A O 1
ATOM 1493 N N . GLN A 1 189 ? -32.309 14.330 6.229 1.00 90.50 189 GLN A N 1
ATOM 1494 C CA . GLN A 1 189 ? -32.144 14.210 7.672 1.00 90.50 189 GLN A CA 1
ATOM 1495 C C . GLN A 1 189 ? -30.992 13.257 7.999 1.00 90.50 189 GLN A C 1
ATOM 1497 O O . GLN A 1 189 ? -30.116 13.655 8.765 1.00 90.50 189 GLN A O 1
ATOM 1502 N N . GLN A 1 190 ? -30.908 12.071 7.380 1.00 91.81 190 GLN A N 1
ATOM 1503 C CA . GLN A 1 190 ? -29.770 11.170 7.633 1.00 91.81 190 GLN A CA 1
ATOM 1504 C C . GLN A 1 190 ? -28.445 11.784 7.192 1.00 91.81 190 GLN A C 1
ATOM 1506 O O . GLN A 1 190 ? -27.485 11.765 7.955 1.00 91.81 190 GLN A O 1
ATOM 1511 N N . LYS A 1 191 ? -28.395 12.433 6.023 1.00 90.19 191 LYS A N 1
ATOM 1512 C CA . LYS A 1 191 ? -27.188 13.152 5.576 1.00 90.19 191 LYS A CA 1
ATOM 1513 C C . LYS A 1 191 ? -26.759 14.254 6.549 1.00 90.19 191 LYS A C 1
ATOM 1515 O O . LYS A 1 191 ? -25.566 14.490 6.713 1.00 90.19 191 LYS A O 1
ATOM 1520 N N . ARG A 1 192 ? -27.714 14.918 7.211 1.00 88.56 192 ARG A N 1
ATOM 1521 C CA . ARG A 1 192 ? -27.417 15.907 8.255 1.00 88.56 192 ARG A CA 1
ATOM 1522 C C . ARG A 1 192 ? -26.832 15.249 9.501 1.00 88.56 192 ARG A C 1
ATOM 1524 O O . ARG A 1 192 ? -25.834 15.741 10.005 1.00 88.56 192 ARG A O 1
ATOM 1531 N N . MET A 1 193 ? -27.402 14.134 9.951 1.00 90.81 193 MET A N 1
ATOM 1532 C CA . MET A 1 193 ? -26.871 13.392 11.100 1.00 90.81 193 MET A CA 1
ATOM 1533 C C . MET A 1 193 ? -25.471 12.825 10.814 1.00 90.81 193 MET A C 1
ATOM 1535 O O . MET A 1 193 ? -24.590 12.905 11.662 1.00 90.81 193 MET A O 1
ATOM 1539 N N . MET A 1 194 ? -25.232 12.337 9.592 1.00 91.31 194 MET A N 1
ATOM 1540 C CA . MET A 1 194 ? -23.904 11.932 9.115 1.00 91.31 194 MET A CA 1
ATOM 1541 C C . MET A 1 194 ? -22.894 13.082 9.187 1.00 91.31 194 MET A C 1
ATOM 1543 O O . MET A 1 194 ? -21.779 12.891 9.665 1.00 91.31 194 MET A O 1
ATOM 1547 N N . TRP A 1 195 ? -23.285 14.275 8.723 1.00 87.25 195 TRP A N 1
ATOM 1548 C CA . TRP A 1 195 ? -22.443 15.471 8.781 1.00 87.25 195 TRP A CA 1
ATOM 1549 C C . TRP A 1 195 ? -22.103 15.851 10.223 1.00 87.25 195 TRP A C 1
ATOM 1551 O O . TRP A 1 195 ? -20.929 16.043 10.541 1.00 87.25 195 TRP A O 1
ATOM 1561 N N . GLU A 1 196 ? -23.110 15.880 11.098 1.00 88.44 196 GLU A N 1
ATOM 1562 C CA . GLU A 1 196 ? -22.955 16.168 12.527 1.00 88.44 196 GLU A CA 1
ATOM 1563 C C . GLU A 1 196 ? -22.022 15.155 13.217 1.00 88.44 196 GLU A C 1
ATOM 1565 O O . GLU A 1 196 ? -21.140 15.558 13.973 1.00 88.44 196 GLU A O 1
ATOM 1570 N N . GLU A 1 197 ? -22.125 13.860 12.897 1.00 88.81 197 GLU A N 1
ATOM 1571 C CA . GLU A 1 197 ? -21.232 12.822 13.437 1.00 88.81 197 GLU A CA 1
ATOM 1572 C C . GLU A 1 197 ? -19.771 13.017 13.016 1.00 88.81 197 GLU A C 1
ATOM 1574 O O . GLU A 1 197 ? -18.859 12.808 13.814 1.00 88.81 197 GLU A O 1
ATOM 1579 N N . THR A 1 198 ? -19.531 13.463 11.782 1.00 85.44 198 THR A N 1
ATOM 1580 C CA . THR A 1 198 ? -18.175 13.793 11.310 1.00 85.44 198 THR A CA 1
ATOM 1581 C C . THR A 1 198 ? -17.632 15.115 11.872 1.00 85.44 198 THR A C 1
ATOM 1583 O O . THR A 1 198 ? -16.553 15.552 11.475 1.00 85.44 198 THR A O 1
ATOM 1586 N N . GLY A 1 199 ? -18.356 15.753 12.800 1.00 83.25 199 GLY A N 1
ATOM 1587 C CA . GLY A 1 199 ? -17.985 17.021 13.432 1.00 83.25 199 GLY A CA 1
ATOM 1588 C C . GLY A 1 199 ? -18.446 18.264 12.666 1.00 83.25 199 GLY A C 1
ATOM 1589 O O . GLY A 1 199 ? -18.027 19.374 12.987 1.00 83.25 199 GLY A O 1
ATOM 1590 N N . GLY A 1 200 ? -19.292 18.098 11.650 1.00 80.62 200 GLY A N 1
ATOM 1591 C CA . GLY A 1 200 ? -19.835 19.188 10.853 1.00 80.62 200 GLY A CA 1
ATOM 1592 C C . GLY A 1 200 ? -20.891 20.006 11.600 1.00 80.62 200 GLY A C 1
ATOM 1593 O O . GLY A 1 200 ? -21.757 19.462 12.283 1.00 80.62 200 GLY A O 1
ATOM 1594 N N . ARG A 1 201 ? -20.858 21.336 11.448 1.00 79.25 201 ARG A N 1
ATOM 1595 C CA . ARG A 1 201 ? -21.839 22.260 12.051 1.00 79.25 201 ARG A CA 1
ATOM 1596 C C . ARG A 1 201 ? -22.844 22.771 11.015 1.00 79.25 201 ARG A C 1
ATOM 1598 O O . ARG A 1 201 ? -22.548 22.813 9.823 1.00 79.25 201 ARG A O 1
ATOM 1605 N N . LYS A 1 202 ? -24.041 23.180 11.466 1.00 65.69 202 LYS A N 1
ATOM 1606 C CA . LYS A 1 202 ? -25.172 23.604 10.603 1.00 65.69 202 LYS A CA 1
ATOM 1607 C C . LYS A 1 202 ? -24.862 24.786 9.671 1.00 65.69 202 LYS A C 1
ATOM 1609 O O . LYS A 1 202 ? -25.534 24.923 8.654 1.00 65.69 202 LYS A O 1
ATOM 1614 N N . GLU A 1 203 ? -23.877 25.612 10.015 1.00 64.62 203 GLU A N 1
ATOM 1615 C CA . GLU A 1 203 ? -23.498 26.835 9.289 1.00 64.62 203 GLU A CA 1
ATOM 1616 C C . GLU A 1 203 ? -22.216 26.657 8.451 1.00 64.62 203 GLU A C 1
ATOM 1618 O O . GLU A 1 203 ? -21.903 27.480 7.592 1.00 64.62 203 GLU A O 1
ATOM 1623 N N . GLU A 1 204 ? -21.484 25.556 8.649 1.00 62.00 204 GLU A N 1
ATOM 1624 C CA . GLU A 1 204 ? -20.257 25.248 7.914 1.00 62.00 204 GLU A CA 1
ATOM 1625 C C . GLU A 1 204 ? -20.598 24.455 6.646 1.00 62.00 204 GLU A C 1
ATOM 1627 O O . GLU A 1 204 ? -20.571 23.229 6.622 1.00 62.00 204 GLU A O 1
ATOM 1632 N N . ILE A 1 205 ? -20.932 25.173 5.569 1.00 56.22 205 ILE A N 1
ATOM 1633 C CA . ILE A 1 205 ? -20.973 24.616 4.197 1.00 56.22 205 ILE A CA 1
ATOM 1634 C C . ILE A 1 205 ? -19.562 24.608 3.577 1.00 56.22 205 ILE A C 1
ATOM 1636 O O . ILE A 1 205 ? -19.309 23.985 2.546 1.00 56.22 205 ILE A O 1
ATOM 1640 N N . ASN A 1 206 ? -18.606 25.287 4.214 1.00 53.50 206 ASN A N 1
ATOM 1641 C CA . ASN A 1 206 ? -17.231 25.303 3.753 1.00 53.50 206 ASN A CA 1
ATOM 1642 C C . ASN A 1 206 ? -16.603 23.932 3.983 1.00 53.50 206 ASN A C 1
ATOM 1644 O O . ASN A 1 206 ? -16.631 23.412 5.097 1.00 53.50 206 ASN A O 1
ATOM 1648 N N . ILE A 1 207 ? -16.019 23.380 2.915 1.00 55.47 207 ILE A N 1
ATOM 1649 C CA . ILE A 1 207 ? -15.149 22.203 2.944 1.00 55.47 207 ILE A CA 1
ATOM 1650 C C . ILE A 1 207 ? -14.275 22.325 4.188 1.00 55.47 207 ILE A C 1
ATOM 1652 O O . ILE A 1 207 ? -13.488 23.272 4.281 1.00 55.47 207 ILE A O 1
ATOM 1656 N N . LEU A 1 208 ? -14.438 21.400 5.140 1.00 52.84 208 LEU A N 1
ATOM 1657 C CA . LEU A 1 208 ? -13.537 21.280 6.274 1.00 52.84 208 LEU A CA 1
ATOM 1658 C C . LEU A 1 208 ? -12.139 21.097 5.678 1.00 52.84 208 LEU A C 1
ATOM 1660 O O . LEU A 1 208 ? -11.744 19.994 5.300 1.00 52.84 208 LEU A O 1
ATOM 1664 N N . LYS A 1 209 ? -11.372 22.188 5.579 1.00 48.94 209 LYS A N 1
ATOM 1665 C CA . LYS A 1 209 ? -9.914 22.136 5.523 1.00 48.94 209 LYS A CA 1
ATOM 1666 C C . LYS A 1 209 ? -9.486 21.683 6.911 1.00 48.94 209 LYS A C 1
ATOM 1668 O O . LYS A 1 209 ? -8.968 22.476 7.690 1.00 48.94 209 LYS A O 1
ATOM 1673 N N . GLY A 1 210 ? -9.820 20.440 7.257 1.00 47.22 210 GLY A N 1
ATOM 1674 C CA . GLY A 1 210 ? -9.375 19.830 8.490 1.00 47.22 210 GLY A CA 1
ATOM 1675 C C . GLY A 1 210 ? -7.867 19.984 8.502 1.00 47.22 210 GLY A C 1
ATOM 1676 O O . GLY A 1 210 ? -7.190 19.515 7.582 1.00 47.22 210 GLY A O 1
ATOM 1677 N N . GLY A 1 211 ? -7.347 20.706 9.495 1.00 47.22 211 GLY A N 1
ATOM 1678 C CA . GLY A 1 211 ? -5.922 20.663 9.788 1.00 47.22 211 GLY A CA 1
ATOM 1679 C C . GLY A 1 211 ? -5.491 19.202 9.924 1.00 47.22 211 GLY A C 1
ATOM 1680 O O . GLY A 1 211 ? -6.335 18.322 10.113 1.00 47.22 211 GLY A O 1
ATOM 1681 N N . LYS A 1 212 ? -4.187 18.919 9.806 1.00 48.06 212 LYS A N 1
ATOM 1682 C CA . LYS A 1 212 ? -3.671 17.580 10.124 1.00 48.06 212 LYS A CA 1
ATOM 1683 C C . LYS A 1 212 ? -4.254 17.179 11.481 1.00 48.06 212 LYS A C 1
ATOM 1685 O O . LYS A 1 212 ? -3.940 17.820 12.478 1.00 48.06 212 LYS A O 1
ATOM 1690 N N . ALA A 1 213 ? -5.153 16.193 11.489 1.00 50.44 213 ALA A N 1
ATOM 1691 C CA . ALA A 1 213 ? -5.688 15.667 12.731 1.00 50.44 213 ALA A CA 1
ATOM 1692 C C . ALA A 1 213 ? -4.492 15.235 13.577 1.00 50.44 213 ALA A C 1
ATOM 1694 O O . ALA A 1 213 ? -3.591 14.574 13.052 1.00 50.44 213 ALA A O 1
ATOM 1695 N N . ASP A 1 214 ? -4.465 15.652 14.841 1.00 51.78 214 ASP A N 1
ATOM 1696 C CA . ASP A 1 214 ? -3.422 15.247 15.773 1.00 51.78 214 ASP A CA 1
ATOM 1697 C C . ASP A 1 214 ? -3.524 13.725 15.954 1.00 51.78 214 ASP A C 1
ATOM 1699 O O . ASP A 1 214 ? -4.436 13.204 16.604 1.00 51.78 214 ASP A O 1
ATOM 1703 N N . ARG A 1 215 ? -2.672 12.985 15.237 1.00 53.41 215 ARG A N 1
ATOM 1704 C CA . ARG A 1 215 ? -2.727 11.525 15.176 1.00 53.41 215 ARG A CA 1
ATOM 1705 C C . ARG A 1 215 ? -2.053 10.963 16.416 1.00 53.41 215 ARG A C 1
ATOM 1707 O O . ARG A 1 215 ? -0.876 10.633 16.398 1.00 53.41 215 ARG A O 1
ATOM 1714 N N . ARG A 1 216 ? -2.842 10.754 17.468 1.00 59.03 216 ARG A N 1
ATOM 1715 C CA . ARG A 1 216 ? -2.412 9.995 18.655 1.00 59.03 216 ARG A CA 1
ATOM 1716 C C . ARG A 1 216 ? -2.379 8.484 18.432 1.00 59.03 216 ARG A C 1
ATOM 1718 O O . ARG A 1 216 ? -1.983 7.744 19.313 1.00 59.03 216 ARG A O 1
ATOM 1725 N N . THR A 1 217 ? -2.751 8.001 17.246 1.00 59.53 217 THR A N 1
ATOM 1726 C CA . THR A 1 217 ? -2.813 6.565 16.921 1.00 59.53 217 THR A CA 1
ATOM 1727 C C . THR A 1 217 ? -1.486 5.824 17.094 1.00 59.53 217 THR A C 1
ATOM 1729 O O . THR A 1 217 ? -1.486 4.601 17.119 1.00 59.53 217 THR A O 1
ATOM 1732 N N . GLN A 1 218 ? -0.367 6.543 17.185 1.00 63.41 218 GLN A N 1
ATOM 1733 C CA . GLN A 1 218 ? 0.960 5.966 17.379 1.00 63.41 218 GLN A CA 1
ATOM 1734 C C . GLN A 1 218 ? 1.440 5.990 18.837 1.00 63.41 218 GLN A C 1
ATOM 1736 O O . GLN A 1 218 ? 2.370 5.254 19.152 1.00 63.41 218 GLN A O 1
ATOM 1741 N N . SER A 1 219 ? 0.810 6.765 19.735 1.00 69.00 219 SER A N 1
ATOM 1742 C CA . SER A 1 219 ? 1.299 6.922 21.117 1.00 69.00 219 SER A CA 1
ATOM 1743 C C . SER A 1 219 ? 1.258 5.620 21.911 1.00 69.00 219 SER A C 1
ATOM 1745 O O . SER A 1 219 ? 2.124 5.375 22.745 1.00 69.00 219 SER A O 1
ATOM 1747 N N . ASP A 1 220 ? 0.283 4.765 21.605 1.00 77.44 220 ASP A N 1
ATOM 1748 C CA . ASP A 1 220 ? -0.008 3.576 22.406 1.00 77.44 220 ASP A CA 1
ATOM 1749 C C . ASP A 1 220 ? 0.479 2.286 21.730 1.00 77.44 220 ASP A C 1
ATOM 1751 O O . ASP A 1 220 ? 0.285 1.197 22.261 1.00 77.44 220 ASP A O 1
ATOM 1755 N N . VAL A 1 221 ? 1.113 2.372 20.553 1.00 80.19 221 VAL A N 1
ATOM 1756 C CA . VAL A 1 221 ? 1.490 1.194 19.749 1.00 80.19 221 VAL A CA 1
ATOM 1757 C C . VAL A 1 221 ? 2.443 0.276 20.512 1.00 80.19 221 VAL A C 1
ATOM 1759 O O . VAL A 1 221 ? 2.196 -0.924 20.593 1.00 80.19 221 VAL A O 1
ATOM 1762 N N . GLU A 1 222 ? 3.500 0.819 21.118 1.00 80.50 222 GLU A N 1
ATOM 1763 C CA . GLU A 1 222 ? 4.458 0.015 21.891 1.00 80.50 222 GLU A CA 1
ATOM 1764 C C . GLU A 1 222 ? 3.832 -0.567 23.157 1.00 80.50 222 GLU A C 1
ATOM 1766 O O . GLU A 1 222 ? 4.065 -1.731 23.482 1.00 80.50 222 GLU A O 1
ATOM 1771 N N . VAL A 1 223 ? 2.991 0.216 23.838 1.00 84.12 223 VAL A N 1
ATOM 1772 C CA . VAL A 1 223 ? 2.250 -0.239 25.021 1.00 84.12 223 VAL A CA 1
ATOM 1773 C C . VAL A 1 223 ? 1.355 -1.422 24.652 1.00 84.12 223 VAL A C 1
ATOM 1775 O O . VAL A 1 223 ? 1.394 -2.453 25.320 1.00 84.12 223 VAL A O 1
ATOM 1778 N N . ASN A 1 224 ? 0.618 -1.317 23.546 1.00 85.50 224 ASN A N 1
ATOM 1779 C CA . ASN A 1 224 ? -0.254 -2.377 23.050 1.00 85.50 224 ASN A CA 1
ATOM 1780 C C . ASN A 1 224 ? 0.536 -3.623 22.631 1.00 85.50 224 ASN A C 1
ATOM 1782 O O . ASN A 1 224 ? 0.107 -4.739 22.921 1.00 85.50 224 ASN A O 1
ATOM 1786 N N . MET A 1 225 ? 1.705 -3.457 22.001 1.00 85.06 225 MET A N 1
ATOM 1787 C CA . MET A 1 225 ? 2.590 -4.584 21.689 1.00 85.06 225 MET A CA 1
ATOM 1788 C C . MET A 1 225 ? 3.041 -5.302 22.962 1.00 85.06 225 MET A C 1
ATOM 1790 O O . MET A 1 225 ? 2.884 -6.518 23.053 1.00 85.06 225 MET A O 1
ATOM 1794 N N . HIS A 1 226 ? 3.514 -4.563 23.968 1.00 88.12 226 HIS A N 1
ATOM 1795 C CA . HIS A 1 226 ? 3.918 -5.144 25.247 1.00 88.12 226 HIS A CA 1
ATOM 1796 C C . HIS A 1 226 ? 2.765 -5.861 25.956 1.00 88.12 226 HIS A C 1
ATOM 1798 O O . HIS A 1 226 ? 2.951 -6.983 26.428 1.00 88.12 226 HIS A O 1
ATOM 1804 N N . MET A 1 227 ? 1.571 -5.260 25.993 1.00 89.25 227 MET A N 1
ATOM 1805 C CA . MET A 1 227 ? 0.376 -5.885 26.574 1.00 89.25 227 MET A CA 1
ATOM 1806 C C . MET A 1 227 ? -0.027 -7.172 25.844 1.00 89.25 227 MET A C 1
ATOM 1808 O O . MET A 1 227 ? -0.514 -8.105 26.476 1.00 89.25 227 MET A O 1
ATOM 1812 N N . ALA A 1 228 ? 0.217 -7.252 24.534 1.00 88.44 228 ALA A N 1
ATOM 1813 C CA . ALA A 1 228 ? -0.001 -8.454 23.733 1.00 88.44 228 ALA A CA 1
ATOM 1814 C C . ALA A 1 228 ? 1.166 -9.462 23.788 1.00 88.44 228 ALA A C 1
ATOM 1816 O O . ALA A 1 228 ? 1.147 -10.453 23.059 1.00 88.44 228 ALA A O 1
ATOM 1817 N N . GLY A 1 229 ? 2.191 -9.222 24.614 1.00 89.25 229 GLY A N 1
ATOM 1818 C CA . GLY A 1 229 ? 3.374 -10.084 24.709 1.00 89.25 229 GLY A CA 1
ATOM 1819 C C . GLY A 1 229 ? 4.292 -10.027 23.483 1.00 89.25 229 GLY A C 1
ATOM 1820 O O . GLY A 1 229 ? 5.130 -10.909 23.300 1.00 89.25 229 GLY A O 1
ATOM 1821 N N . LEU A 1 230 ? 4.149 -9.007 22.635 1.00 86.56 230 LEU A N 1
ATOM 1822 C CA . LEU A 1 230 ? 4.991 -8.776 21.466 1.00 86.56 230 LEU A CA 1
ATOM 1823 C C . LEU A 1 230 ? 6.171 -7.873 21.845 1.00 86.56 230 LEU A C 1
ATOM 1825 O O . LEU A 1 230 ? 5.999 -6.827 22.468 1.00 86.56 230 LEU A O 1
ATOM 1829 N N . GLN A 1 231 ? 7.380 -8.251 21.430 1.00 86.06 231 GLN A N 1
ATOM 1830 C CA . GLN A 1 231 ? 8.558 -7.393 21.564 1.00 86.06 231 GLN A CA 1
ATOM 1831 C C . GLN A 1 231 ? 8.462 -6.252 20.541 1.00 86.06 231 GLN A C 1
ATOM 1833 O O . GLN A 1 231 ? 8.435 -6.562 19.351 1.00 86.06 231 GLN A O 1
ATOM 1838 N N . PRO A 1 232 ? 8.427 -4.965 20.927 1.00 81.31 232 PRO A N 1
ATOM 1839 C CA . PRO A 1 232 ? 8.420 -3.869 19.961 1.00 81.31 232 PRO A CA 1
ATOM 1840 C C . PRO A 1 232 ? 9.795 -3.685 19.294 1.00 81.31 232 PRO A C 1
ATOM 1842 O O . PRO A 1 232 ? 10.818 -4.090 19.860 1.00 81.31 232 PRO A O 1
ATOM 1845 N N . PRO A 1 233 ? 9.847 -3.064 18.102 1.00 74.69 233 PRO A N 1
ATOM 1846 C CA . PRO A 1 233 ? 11.110 -2.674 17.487 1.00 74.69 233 PRO A CA 1
ATOM 1847 C C . PRO A 1 233 ? 11.862 -1.696 18.400 1.00 74.69 233 PRO A C 1
ATOM 1849 O O . PRO A 1 233 ? 11.298 -0.718 18.881 1.00 74.69 233 PRO A O 1
ATOM 1852 N N . GLN A 1 234 ? 13.143 -1.964 18.651 1.00 66.81 234 GLN A N 1
ATOM 1853 C CA . GLN A 1 234 ? 13.981 -1.101 19.483 1.00 66.81 234 GLN A CA 1
ATOM 1854 C C . GLN A 1 234 ? 14.611 -0.005 18.614 1.00 66.81 234 GLN A C 1
ATOM 1856 O O . GLN A 1 234 ? 15.357 -0.310 17.688 1.00 66.81 234 GLN A O 1
ATOM 1861 N N . ALA A 1 235 ? 14.324 1.265 18.911 1.00 57.75 235 ALA A N 1
ATOM 1862 C CA . ALA A 1 235 ? 15.012 2.415 18.324 1.00 57.75 235 ALA A CA 1
ATOM 1863 C C . ALA A 1 235 ? 15.875 3.087 19.399 1.00 57.75 235 ALA A C 1
ATOM 1865 O O . ALA A 1 235 ? 15.381 3.398 20.482 1.00 57.75 235 ALA A O 1
ATOM 1866 N N . VAL A 1 236 ? 17.163 3.295 19.106 1.00 49.06 236 VAL A N 1
ATOM 1867 C CA . VAL A 1 236 ? 18.128 3.869 20.064 1.00 49.06 236 VAL A CA 1
ATOM 1868 C C . VAL A 1 236 ? 17.929 5.384 20.237 1.00 49.06 236 VAL A C 1
ATOM 1870 O O . VAL A 1 236 ? 18.245 5.916 21.296 1.00 49.06 236 VAL A O 1
ATOM 1873 N N . ASP A 1 237 ? 17.361 6.073 19.241 1.00 49.53 237 ASP A N 1
ATOM 1874 C CA . ASP A 1 237 ? 17.082 7.514 19.295 1.00 49.53 237 ASP A CA 1
ATOM 1875 C C . ASP A 1 237 ? 15.878 7.876 18.406 1.00 49.53 237 ASP A C 1
ATOM 1877 O O . ASP A 1 237 ? 15.995 7.986 17.185 1.00 49.53 237 ASP A O 1
ATOM 1881 N N . LYS A 1 238 ? 14.699 8.014 19.022 1.00 50.41 238 LYS A N 1
ATOM 1882 C CA . LYS A 1 238 ? 13.434 8.309 18.325 1.00 50.41 238 LYS A CA 1
ATOM 1883 C C . LYS A 1 238 ? 13.332 9.771 17.868 1.00 50.41 238 LYS A C 1
ATOM 1885 O O . LYS A 1 238 ? 12.635 10.052 16.901 1.00 50.41 238 LYS A O 1
ATOM 1890 N N . GLU A 1 239 ? 14.035 10.701 18.520 1.00 39.72 239 GLU A N 1
ATOM 1891 C CA . GLU A 1 239 ? 13.956 12.137 18.208 1.00 39.72 239 GLU A CA 1
ATOM 1892 C C . GLU A 1 239 ? 14.875 12.532 17.040 1.00 39.72 239 GLU A C 1
ATOM 1894 O O . GLU A 1 239 ? 14.514 13.385 16.224 1.00 39.72 239 GLU A O 1
ATOM 1899 N N . ARG A 1 240 ? 16.038 11.877 16.889 1.00 41.19 240 ARG A N 1
ATOM 1900 C CA . ARG A 1 240 ? 16.941 12.088 15.736 1.00 41.19 240 ARG A CA 1
ATOM 1901 C C . ARG A 1 240 ? 16.477 11.440 14.429 1.00 41.19 240 ARG A C 1
ATOM 1903 O O . ARG A 1 240 ? 17.022 11.773 13.378 1.00 41.19 240 ARG A O 1
ATOM 1910 N N . GLN A 1 241 ? 15.472 10.563 14.463 1.00 49.16 241 GLN A N 1
ATOM 1911 C CA . GLN A 1 241 ? 14.906 9.913 13.271 1.00 49.16 241 GLN A CA 1
ATOM 1912 C C . GLN A 1 241 ? 14.019 10.848 12.418 1.00 49.16 241 GLN A C 1
ATOM 1914 O O . GLN A 1 241 ? 13.614 10.478 11.315 1.00 49.16 241 GLN A O 1
ATOM 1919 N N . GLY A 1 242 ? 13.803 12.095 12.864 1.00 33.97 242 GLY A N 1
ATOM 1920 C CA . GLY A 1 242 ? 12.959 13.083 12.189 1.00 33.97 242 GLY A CA 1
ATOM 1921 C C . GLY A 1 242 ? 11.477 12.735 12.338 1.00 33.97 242 GLY A C 1
ATOM 1922 O O . GLY A 1 242 ? 11.131 11.577 12.514 1.00 33.97 242 GLY A O 1
ATOM 1923 N N . GLY A 1 243 ? 10.585 13.730 12.276 1.00 34.41 243 GLY A N 1
ATOM 1924 C CA . GLY A 1 243 ? 9.121 13.586 12.421 1.00 34.41 243 GLY A CA 1
ATOM 1925 C C . GLY A 1 243 ? 8.420 12.808 11.293 1.00 34.41 243 GLY A C 1
ATOM 1926 O O . GLY A 1 243 ? 7.371 13.218 10.795 1.00 34.41 243 GLY A O 1
ATOM 1927 N N . TYR A 1 244 ? 9.027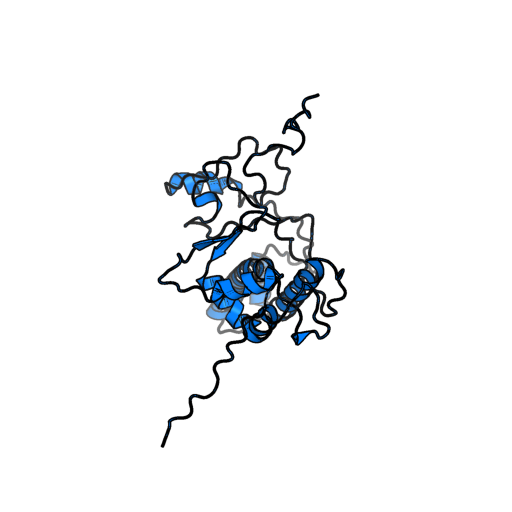 11.706 10.871 1.00 39.22 244 TYR A N 1
ATOM 1928 C CA . TYR A 1 244 ? 8.595 10.730 9.896 1.00 39.22 244 TYR A CA 1
ATOM 1929 C C . TYR A 1 244 ? 8.325 9.424 10.641 1.00 39.22 244 TYR A C 1
ATOM 1931 O O . TYR A 1 244 ? 9.042 8.440 10.469 1.00 39.22 244 TYR A O 1
ATOM 1939 N N . ASP A 1 245 ? 7.279 9.408 11.470 1.00 35.66 245 ASP A N 1
ATOM 1940 C CA . ASP A 1 245 ? 6.774 8.189 12.109 1.00 35.66 245 ASP A CA 1
ATOM 1941 C C . ASP A 1 245 ? 6.108 7.268 11.079 1.00 35.66 245 ASP A C 1
ATOM 1943 O O . ASP A 1 245 ? 4.898 7.038 11.092 1.00 35.66 245 ASP A O 1
ATOM 1947 N N . ILE A 1 246 ? 6.915 6.778 10.142 1.00 37.41 246 ILE A N 1
ATOM 1948 C CA . ILE A 1 246 ? 6.721 5.579 9.336 1.00 37.41 246 ILE A CA 1
ATOM 1949 C C . ILE A 1 246 ? 8.129 4.961 9.169 1.00 37.41 246 ILE A C 1
ATOM 1951 O O . ILE A 1 246 ? 8.685 4.899 8.079 1.00 37.41 246 ILE A O 1
ATOM 1955 N N . PHE A 1 247 ? 8.718 4.611 10.321 1.00 36.06 247 PHE A N 1
ATOM 1956 C CA . PHE A 1 247 ? 9.960 3.870 10.585 1.00 36.06 247 PHE A CA 1
ATOM 1957 C C . PHE A 1 247 ? 10.984 3.772 9.439 1.00 36.06 247 PHE A C 1
ATOM 1959 O O . PHE A 1 247 ? 11.050 2.749 8.751 1.00 36.06 247 PHE A O 1
ATOM 1966 N N . MET A 1 248 ? 11.905 4.741 9.352 1.00 27.62 248 MET A N 1
ATOM 1967 C CA . MET A 1 248 ? 13.249 4.452 8.839 1.00 27.62 248 MET A CA 1
ATOM 1968 C C . MET A 1 248 ? 14.367 4.761 9.822 1.00 27.62 248 MET A C 1
ATOM 1970 O O . MET A 1 248 ? 14.370 5.775 10.508 1.00 27.62 248 MET A O 1
ATOM 1974 N N . GLY A 1 249 ? 15.335 3.845 9.805 1.00 30.53 249 GLY A N 1
ATOM 1975 C CA . GLY A 1 249 ? 16.508 3.791 10.657 1.00 30.53 249 GLY A CA 1
ATOM 1976 C C . GLY A 1 249 ? 16.460 2.536 11.516 1.00 30.53 249 GLY A C 1
ATOM 1977 O O . GLY A 1 249 ? 16.021 2.593 12.658 1.00 30.53 249 GLY A O 1
ATOM 1978 N N . VAL A 1 250 ? 16.924 1.399 10.984 1.00 41.22 250 VAL A N 1
ATOM 1979 C CA . VAL A 1 250 ? 17.241 0.244 11.845 1.00 41.22 250 VAL A CA 1
ATOM 1980 C C . VAL A 1 250 ? 18.429 0.558 12.765 1.00 41.22 250 VAL A C 1
ATOM 1982 O O . VAL A 1 250 ? 18.655 -0.170 13.718 1.00 41.22 250 VAL A O 1
ATOM 1985 N N . ASP A 1 251 ? 19.142 1.670 12.586 1.00 36.91 251 ASP A N 1
ATOM 1986 C CA . ASP A 1 251 ? 20.264 2.010 13.461 1.00 36.91 251 ASP A CA 1
ATOM 1987 C C . ASP A 1 251 ? 20.389 3.480 13.877 1.00 36.91 251 ASP A C 1
ATOM 1989 O O . ASP A 1 251 ? 21.232 3.770 14.721 1.00 36.91 251 ASP A O 1
ATOM 1993 N N . GLY A 1 252 ? 19.592 4.424 13.366 1.00 39.19 252 GLY A N 1
ATOM 1994 C CA . GLY A 1 252 ? 19.712 5.834 13.779 1.00 39.19 252 GLY A CA 1
ATOM 1995 C C . GLY A 1 252 ? 21.124 6.425 13.603 1.00 39.19 252 GLY A C 1
ATOM 1996 O O . GLY A 1 252 ? 21.417 7.481 14.164 1.00 39.19 252 GLY A O 1
ATOM 1997 N N . ARG A 1 253 ? 22.007 5.770 12.832 1.00 28.27 253 ARG A N 1
ATOM 1998 C CA . ARG A 1 253 ? 23.353 6.261 12.548 1.00 28.27 253 ARG A CA 1
ATOM 1999 C C . ARG A 1 253 ? 23.332 6.995 11.224 1.00 28.27 253 ARG A C 1
ATOM 2001 O O . ARG A 1 253 ? 23.054 6.442 10.165 1.00 28.27 253 ARG A O 1
ATOM 2008 N N . ILE A 1 254 ? 23.646 8.281 11.292 1.00 32.38 254 ILE A N 1
ATOM 2009 C CA . ILE A 1 254 ? 23.930 9.084 10.110 1.00 32.38 254 ILE A CA 1
ATOM 2010 C C . ILE A 1 254 ? 25.132 8.435 9.412 1.00 32.38 254 ILE A C 1
ATOM 2012 O O . ILE A 1 254 ? 26.141 8.144 10.052 1.00 32.38 254 ILE A O 1
ATOM 2016 N N . GLN A 1 255 ? 25.074 8.304 8.086 1.00 33.59 255 GLN A N 1
ATOM 2017 C CA . GLN A 1 255 ? 26.156 7.827 7.207 1.00 33.59 255 GLN A CA 1
ATOM 2018 C C . GLN A 1 255 ? 27.509 8.569 7.388 1.00 33.59 255 GLN A C 1
ATOM 2020 O O . GLN A 1 255 ? 28.509 8.205 6.783 1.00 33.59 255 GLN A O 1
ATOM 2025 N N . ARG A 1 256 ? 27.560 9.609 8.234 1.00 34.66 256 ARG A N 1
ATOM 2026 C CA . ARG A 1 256 ? 28.764 10.344 8.644 1.00 34.66 256 ARG A CA 1
ATOM 2027 C C . ARG A 1 256 ? 29.610 9.632 9.708 1.00 34.66 256 ARG A C 1
ATOM 2029 O O . ARG A 1 256 ? 30.727 10.077 9.943 1.00 34.66 256 ARG A O 1
ATOM 2036 N N . GLU A 1 257 ? 29.109 8.578 10.355 1.00 34.72 257 GLU A N 1
ATOM 2037 C CA . GLU A 1 257 ? 29.799 7.923 11.484 1.00 34.72 257 GLU A CA 1
ATOM 2038 C C . GLU A 1 257 ? 30.509 6.606 11.134 1.00 34.72 257 GLU A C 1
ATOM 2040 O O . GLU A 1 257 ? 31.122 5.990 12.003 1.00 34.72 257 GLU A O 1
ATOM 2045 N N . LEU A 1 258 ? 30.485 6.175 9.870 1.00 33.34 258 LEU A N 1
ATOM 2046 C CA . LEU A 1 258 ? 31.340 5.077 9.423 1.00 33.34 258 LEU A CA 1
ATOM 2047 C C . LEU A 1 258 ? 32.728 5.642 9.086 1.00 33.34 258 LEU A C 1
ATOM 2049 O O . LEU A 1 258 ? 32.840 6.430 8.142 1.00 33.34 258 LEU A O 1
ATOM 2053 N N . PRO A 1 259 ? 33.802 5.284 9.818 1.00 33.75 259 PRO A N 1
ATOM 2054 C CA . PRO A 1 259 ? 35.141 5.640 9.387 1.00 33.75 259 PRO A CA 1
ATOM 2055 C C . PRO A 1 259 ? 35.414 4.913 8.068 1.00 33.75 259 PRO A C 1
ATOM 2057 O O . PRO A 1 259 ? 35.411 3.684 8.015 1.00 33.75 259 PRO A O 1
ATOM 2060 N N . PHE A 1 260 ? 35.642 5.674 6.996 1.00 36.41 260 PHE A N 1
ATOM 2061 C CA . PHE A 1 260 ? 36.226 5.123 5.777 1.00 36.41 260 PHE A CA 1
ATOM 2062 C C . PHE A 1 260 ? 37.511 4.372 6.157 1.00 36.41 260 PHE A C 1
ATOM 2064 O O . PHE A 1 260 ? 38.301 4.911 6.945 1.00 36.41 260 PHE A O 1
ATOM 2071 N N . PRO A 1 261 ? 37.762 3.165 5.620 1.00 35.78 261 PRO A N 1
ATOM 2072 C CA . PRO A 1 261 ? 39.081 2.573 5.739 1.00 35.78 261 PRO A CA 1
ATOM 2073 C C . PRO A 1 261 ? 40.055 3.553 5.090 1.00 35.78 261 PRO A C 1
ATOM 2075 O O . PRO A 1 261 ? 39.975 3.824 3.891 1.00 35.78 261 PRO A O 1
ATOM 2078 N N . ARG A 1 262 ? 40.934 4.147 5.904 1.00 37.19 262 ARG A N 1
ATOM 2079 C CA . ARG A 1 262 ? 42.088 4.868 5.377 1.00 37.19 262 ARG A CA 1
ATOM 2080 C C . ARG A 1 262 ? 42.836 3.861 4.520 1.00 37.19 262 ARG A C 1
ATOM 2082 O O . ARG A 1 262 ? 43.187 2.786 5.006 1.00 37.19 262 ARG A O 1
ATOM 2089 N N . THR A 1 263 ? 43.014 4.191 3.249 1.00 37.34 263 THR A N 1
ATOM 2090 C CA . THR A 1 263 ? 43.980 3.513 2.396 1.00 37.34 263 THR A CA 1
ATOM 2091 C C . THR A 1 263 ? 45.298 3.489 3.156 1.00 37.34 263 THR A C 1
ATOM 2093 O O . THR A 1 263 ? 45.768 4.534 3.606 1.00 37.34 263 THR A O 1
ATOM 2096 N N . ALA A 1 264 ? 45.810 2.288 3.406 1.00 39.94 264 ALA A N 1
ATOM 2097 C CA . ALA A 1 264 ? 47.154 2.125 3.919 1.00 39.94 264 ALA A CA 1
ATOM 2098 C C . ALA A 1 264 ? 48.111 2.606 2.824 1.00 39.94 264 ALA A C 1
ATOM 2100 O O . ALA A 1 264 ? 48.102 2.044 1.727 1.00 39.94 264 ALA A O 1
ATOM 2101 N N . ASP A 1 265 ? 48.852 3.668 3.128 1.00 40.06 265 ASP A N 1
ATOM 2102 C CA . ASP A 1 265 ? 50.161 3.927 2.529 1.00 40.06 265 ASP A CA 1
ATOM 2103 C C . ASP A 1 265 ? 51.191 2.976 3.161 1.00 40.06 265 ASP A C 1
ATOM 2105 O O . ASP A 1 265 ? 51.093 2.738 4.393 1.00 40.06 265 ASP A O 1
#

Organism: NCBI:txid2733690

Secondary structure (DSSP, 8-state):
-----------------HHHHHTTGGGS-TTTS-SEEEE--TT----S---GGGTEETTTEE---EEEEEEEPP-TT--S-TTSTHHHHHHHHHHHHHHH-S--EEEE-SSPEEEEHHHHHHHHHHTHHHHHHGGG-SSTT---SGGGPPP-HHHHHHHHHHHHHHHHHHHIIIIIIIIHHTTT---HHHHHHHHHHTT--TT--S---------GGGTTHHHHHHHTTPPPPP-S-SSTT-S--S---SS---TTSS---PPP-

Sequence (265 aa):
MRPTGSGRSSQVLIVLLSHAVESQLPHLDPEMVSDNIVALNDDQFMLLPLPPSAFHTTLYGQVFRVDPGLLVGGDPSGRADGGGEWRSLGWSAHLLNERFGTRKRPYMQHNARALSLPLMHEVSLAFGEYFAATPLSRFRGSHKEPKEYEVNTIFISTHYVIERHREALLWSWIVGKWGAQYGGMLDRQQKRMMWEETGGRKEEINILKGGKADRRTQSDVEVNMHMAGLQPPQAVDKERQGGYDIFMGVDGRIQRELPFPRTAD

pLDDT: mean 77.49, std 20.5, range [27.31, 97.56]

Radius of gyration: 22.8 Å; chains: 1; bounding box: 83×68×60 Å

InterPro domains:
  IPR031357 Stealth protein CR3, conserved region 3 [PF17102] (110-163)
  IPR047141 Stealth family [PTHR24045] (84-214)